Protein AF-A0A4Q7S8J9-F1 (afdb_monomer_lite)

Secondary structure (DSSP, 8-state):
---------------PPPHHHHHHHHHHIIIII-EEE-HHHHHHEEEEEEEEETTEEEEEEEEEEP---TT--EEEEEEEEEE-----TTTTS-HHHHHHHHH---HHHHHHHHHTT-SEEEEEEEEEEEE-SS-EEEEEEEEEEEETTEEEEEEEEEEEEESSTTPPPEEEEES-SSPPPHHHHHHHHHHGGGEEEPPPPP--PPPPP-

Radius of gyration: 21.15 Å; chains: 1; bounding box: 54×72×73 Å

Foldseek 3Di:
DDDDDDDDDPDPDPPQEPVVQLVVLQVCCCLFFQKHFFPLFNRQFDGWDWDDDDQKIKIWTWGFADDPDPPDTWIKIKIDIGGRDPPPPPPDDDPVVVVPLLQWDAQVRVQVVVCPPPQKGFDFPDKDWAAAPAFTGMKTWTQWMDHPNDIDGDFIKMWTTTSDRRHDIMMMTIPDSDDDDPVSVVRRSVSRSSMDGNDDDPDPDPDDDD

Sequence (210 aa):
MKSFLAATLLTCGAAYANDDSAISAQNALHDYCGYSLGPKLLAATIATNHRFTEGIAVIALDIALPNKSKSRRKIGNLSFVCRTEQTSPEDTYSADVKERHAAGTTAREEIDDEDLRGRYGRIVAWQREYQGDNFKGTIAYTDYIFGDGYRFMHEPQFYVCPTRPGISCFSLTVQNDERLTKSEIAATAHLLRDISLVQPEPIAQPCPST

pLDDT: mean 80.39, std 19.18, range [33.56, 98.12]

Structure (mmCIF, N/CA/C/O backbone):
data_AF-A0A4Q7S8J9-F1
#
_entry.id   AF-A0A4Q7S8J9-F1
#
loop_
_atom_site.group_PDB
_atom_site.id
_atom_site.type_symbol
_atom_site.label_atom_id
_atom_site.label_alt_id
_atom_site.label_comp_id
_atom_site.label_asym_id
_atom_site.label_entity_id
_atom_site.label_seq_id
_atom_site.pdbx_PDB_ins_code
_atom_site.Cartn_x
_atom_site.Cartn_y
_atom_site.Cartn_z
_atom_site.occupancy
_atom_site.B_iso_or_equiv
_atom_site.auth_seq_id
_atom_site.auth_comp_id
_atom_site.auth_asym_id
_atom_site.auth_atom_id
_atom_site.pdbx_PDB_model_num
ATOM 1 N N . MET A 1 1 ? -31.118 53.328 17.917 1.00 41.72 1 MET A N 1
ATOM 2 C CA . MET A 1 1 ? -31.367 52.553 16.681 1.00 41.72 1 MET A CA 1
ATOM 3 C C . MET A 1 1 ? -30.150 52.645 15.776 1.00 41.72 1 MET A C 1
ATOM 5 O O . MET A 1 1 ? -29.868 53.743 15.315 1.00 41.72 1 MET A O 1
ATOM 9 N N . LYS A 1 2 ? -29.448 51.520 15.576 1.00 35.75 2 LYS A N 1
ATOM 10 C CA . LYS A 1 2 ? -28.739 51.069 14.357 1.00 35.75 2 LYS A CA 1
ATOM 11 C C . LYS A 1 2 ? -27.673 50.048 14.769 1.00 35.75 2 LYS A C 1
ATOM 13 O O . LYS A 1 2 ? -26.539 50.399 15.071 1.00 35.75 2 LYS A O 1
ATOM 18 N N . SER A 1 3 ? -28.096 48.787 14.821 1.00 37.03 3 SER A N 1
ATOM 19 C CA . SER A 1 3 ? -27.207 47.627 14.833 1.00 37.03 3 SER A CA 1
ATOM 20 C C . SER A 1 3 ? -26.627 47.453 13.431 1.00 37.03 3 SER A C 1
ATOM 22 O O . SER A 1 3 ? -27.388 47.422 12.465 1.00 37.03 3 SER A O 1
ATOM 24 N N . PHE A 1 4 ? -25.308 47.323 13.321 1.00 37.94 4 PHE A N 1
ATOM 25 C CA . PHE A 1 4 ? -24.646 46.833 12.115 1.00 37.94 4 PHE A CA 1
ATOM 26 C C . PHE A 1 4 ? -24.306 45.356 12.327 1.00 37.94 4 PHE A C 1
ATOM 28 O O . PHE A 1 4 ? -23.531 45.008 13.213 1.00 37.94 4 PHE A O 1
ATOM 35 N N . LEU A 1 5 ? -24.939 44.492 11.534 1.00 43.44 5 LEU A N 1
ATOM 36 C CA . LEU A 1 5 ? -24.611 43.075 11.413 1.00 43.44 5 LEU A CA 1
ATOM 37 C C . LEU A 1 5 ? -23.401 42.938 10.484 1.00 43.44 5 LEU A C 1
ATOM 39 O O . LEU A 1 5 ? -23.486 43.271 9.303 1.00 43.44 5 LEU A O 1
ATOM 43 N N . ALA A 1 6 ? -22.285 42.450 11.022 1.00 41.81 6 ALA A N 1
ATOM 44 C CA . ALA A 1 6 ? -21.150 41.987 10.237 1.00 41.81 6 ALA A CA 1
ATOM 45 C C . ALA A 1 6 ? -21.425 40.544 9.790 1.00 41.81 6 ALA A C 1
ATOM 47 O O . ALA A 1 6 ? -21.524 39.636 10.614 1.00 41.81 6 ALA A O 1
ATOM 48 N N . ALA A 1 7 ? -21.585 40.342 8.483 1.00 42.16 7 ALA A N 1
ATOM 49 C CA . ALA A 1 7 ? -21.657 39.021 7.877 1.00 42.16 7 ALA A CA 1
ATOM 50 C C . ALA A 1 7 ? -20.229 38.520 7.625 1.00 42.16 7 ALA A C 1
ATOM 52 O O . ALA A 1 7 ? -19.584 38.904 6.652 1.00 42.16 7 ALA A O 1
ATOM 53 N N . THR A 1 8 ? -19.724 37.679 8.524 1.00 42.78 8 THR A N 1
ATOM 54 C CA . THR A 1 8 ? -18.452 36.979 8.330 1.00 42.78 8 THR A CA 1
ATOM 55 C C . THR A 1 8 ? -18.689 35.791 7.399 1.00 42.78 8 THR A C 1
ATOM 57 O O . THR A 1 8 ? -19.243 34.770 7.802 1.00 42.78 8 THR A O 1
ATOM 60 N N . LEU A 1 9 ? -18.290 35.935 6.136 1.00 39.19 9 LEU A N 1
ATOM 61 C CA . LEU A 1 9 ? -18.196 34.835 5.176 1.00 39.19 9 LEU A CA 1
ATOM 62 C C . LEU A 1 9 ? -17.089 33.873 5.634 1.00 39.19 9 LEU A C 1
ATOM 64 O O . LEU A 1 9 ? -15.905 34.168 5.492 1.00 39.19 9 LEU A O 1
ATOM 68 N N . LEU A 1 10 ? -17.472 32.721 6.193 1.00 39.78 10 LEU A N 1
ATOM 69 C CA . LEU A 1 10 ? -16.566 31.586 6.365 1.00 39.78 10 LEU A CA 1
ATOM 70 C C . LEU A 1 10 ? -16.325 30.939 4.995 1.00 39.78 10 LEU A C 1
ATOM 72 O O . LEU A 1 10 ? -17.113 30.115 4.535 1.00 39.78 10 LEU A O 1
ATOM 76 N N . THR A 1 11 ? -15.219 31.289 4.345 1.00 39.56 11 THR A N 1
ATOM 77 C CA . THR A 1 11 ? -14.669 30.496 3.243 1.00 39.56 11 THR A CA 1
ATOM 78 C C . THR A 1 11 ? -14.036 29.233 3.816 1.00 39.56 11 THR A C 1
ATOM 80 O O . THR A 1 11 ? -13.013 29.284 4.498 1.00 39.56 11 THR A O 1
ATOM 83 N N . CYS A 1 12 ? -14.664 28.087 3.557 1.00 37.22 12 CYS A N 1
ATOM 84 C CA . CYS A 1 12 ? -14.125 26.773 3.876 1.00 37.22 12 CYS A CA 1
ATOM 85 C C . CYS A 1 12 ? -13.000 26.452 2.877 1.00 37.22 12 CYS A C 1
ATOM 87 O O . CYS A 1 12 ? -13.243 25.901 1.808 1.00 37.22 12 CYS A O 1
ATOM 89 N N . GLY A 1 13 ? -11.773 26.870 3.188 1.00 33.56 13 GLY A N 1
ATOM 90 C CA . GLY A 1 13 ? -10.585 26.470 2.441 1.00 33.56 13 GLY A CA 1
ATOM 91 C C . GLY A 1 13 ? -10.154 25.076 2.879 1.00 33.56 13 GLY A C 1
ATOM 92 O O . GLY A 1 13 ? -9.454 24.933 3.878 1.00 33.56 13 GLY A O 1
ATOM 93 N N . ALA A 1 14 ? -10.578 24.041 2.154 1.00 42.28 14 ALA A N 1
ATOM 94 C CA . ALA A 1 14 ? -9.821 22.798 2.150 1.00 42.28 14 ALA A CA 1
ATOM 95 C C . ALA A 1 14 ? -8.490 23.114 1.457 1.00 42.28 14 ALA A C 1
ATOM 97 O O . ALA A 1 14 ? -8.487 23.515 0.296 1.00 42.28 14 ALA A O 1
ATOM 98 N N . ALA A 1 15 ? -7.379 23.020 2.185 1.00 40.31 15 ALA A N 1
ATOM 99 C CA . ALA A 1 15 ? -6.056 23.056 1.584 1.00 40.31 15 ALA A CA 1
ATOM 100 C C . ALA A 1 15 ? -5.928 21.804 0.708 1.00 40.31 15 ALA A C 1
ATOM 102 O O . ALA A 1 15 ? -5.685 20.709 1.210 1.00 40.31 15 ALA A O 1
ATOM 103 N N . TYR A 1 16 ? -6.212 21.964 -0.581 1.00 42.81 16 TYR A N 1
ATOM 104 C CA . TYR A 1 16 ? -5.805 21.019 -1.606 1.00 42.81 16 TYR A CA 1
ATOM 105 C C . TYR A 1 16 ? -4.274 20.996 -1.590 1.00 42.81 16 TYR A C 1
ATOM 107 O O . TYR A 1 16 ? -3.648 22.055 -1.475 1.00 42.81 16 TYR A O 1
ATOM 115 N N . ALA A 1 17 ? -3.665 19.811 -1.653 1.00 49.72 17 ALA A N 1
ATOM 116 C CA . ALA A 1 17 ? -2.262 19.712 -2.038 1.00 49.72 17 ALA A CA 1
ATOM 117 C C . ALA A 1 17 ? -2.071 20.584 -3.292 1.00 49.72 17 ALA A C 1
ATOM 119 O O . ALA A 1 17 ? -2.924 20.540 -4.178 1.00 49.72 17 ALA A O 1
ATOM 120 N N . ASN A 1 18 ? -1.033 21.426 -3.342 1.00 56.69 18 ASN A N 1
ATOM 121 C CA . ASN A 1 18 ? -0.759 22.233 -4.534 1.00 56.69 18 ASN A CA 1
ATOM 122 C C . ASN A 1 18 ? -0.787 21.303 -5.756 1.00 56.69 18 ASN A C 1
ATOM 124 O O . ASN A 1 18 ? -0.058 20.312 -5.751 1.00 56.69 18 ASN A O 1
ATOM 128 N N . ASP A 1 19 ? -1.625 21.593 -6.758 1.00 64.19 19 ASP A N 1
ATOM 129 C CA . ASP A 1 19 ? -1.847 20.714 -7.923 1.00 64.19 19 ASP A CA 1
ATOM 130 C C . ASP A 1 19 ? -0.519 20.219 -8.529 1.00 64.19 19 ASP A C 1
ATOM 132 O O . ASP A 1 19 ? -0.373 19.040 -8.850 1.00 64.19 19 ASP A O 1
ATOM 136 N N . ASP A 1 20 ? 0.499 21.083 -8.561 1.00 73.69 20 ASP A N 1
ATOM 137 C CA . ASP A 1 20 ? 1.844 20.770 -9.051 1.00 73.69 20 ASP A CA 1
ATOM 138 C C . ASP A 1 20 ? 2.531 19.612 -8.301 1.00 73.69 20 ASP A C 1
ATOM 140 O O . ASP A 1 20 ? 3.228 18.800 -8.915 1.00 73.69 20 ASP A O 1
ATOM 144 N N . SER A 1 21 ? 2.343 19.491 -6.981 1.00 75.81 21 SER A N 1
ATOM 145 C CA . SER A 1 21 ? 2.974 18.425 -6.192 1.00 75.81 21 SER A CA 1
ATOM 146 C C . SER A 1 21 ? 2.276 17.081 -6.394 1.00 75.81 21 SER A C 1
ATOM 148 O O . SER A 1 21 ? 2.943 16.049 -6.486 1.00 75.81 21 SER A O 1
ATOM 150 N N . ALA A 1 22 ? 0.945 17.089 -6.520 1.00 76.19 22 ALA A N 1
ATOM 151 C CA . ALA A 1 22 ? 0.165 15.892 -6.819 1.00 76.19 22 ALA A CA 1
ATOM 152 C C . ALA A 1 22 ? 0.464 15.368 -8.232 1.00 76.19 22 ALA A C 1
ATOM 154 O O . ALA A 1 22 ? 0.697 14.171 -8.400 1.00 76.19 22 ALA A O 1
ATOM 155 N N . ILE A 1 23 ? 0.547 16.262 -9.225 1.00 83.44 23 ILE A N 1
ATOM 156 C CA . ILE A 1 23 ? 0.934 15.923 -10.603 1.00 83.44 23 ILE A CA 1
ATOM 157 C C . ILE A 1 23 ? 2.360 15.365 -10.638 1.00 83.44 23 ILE A C 1
ATOM 159 O O . ILE A 1 23 ? 2.608 14.334 -11.260 1.00 83.44 23 ILE A O 1
ATOM 163 N N . SER A 1 24 ? 3.300 15.998 -9.934 1.00 84.62 24 SER A N 1
ATOM 164 C CA . SER A 1 24 ? 4.683 15.522 -9.871 1.00 84.62 24 SER A CA 1
ATOM 165 C C . SER A 1 24 ? 4.794 14.125 -9.247 1.00 84.62 24 SER A C 1
ATOM 167 O O . SER A 1 24 ? 5.498 13.274 -9.789 1.00 84.62 24 SER A O 1
ATOM 169 N N . ALA A 1 25 ? 4.073 13.855 -8.154 1.00 84.75 25 ALA A N 1
ATOM 170 C CA . ALA A 1 25 ? 4.058 12.533 -7.530 1.00 84.75 25 ALA A CA 1
ATOM 171 C C . ALA A 1 25 ? 3.403 11.473 -8.424 1.00 84.75 25 ALA A C 1
ATOM 173 O O . ALA A 1 25 ? 3.905 10.356 -8.504 1.00 84.75 25 ALA A O 1
ATOM 174 N N . GLN A 1 26 ? 2.322 11.830 -9.122 1.00 89.56 26 GLN A N 1
ATOM 175 C CA . GLN A 1 26 ? 1.664 10.962 -10.096 1.00 89.56 26 GLN A CA 1
ATOM 176 C C . GLN A 1 26 ? 2.605 10.601 -11.254 1.00 89.56 26 GLN A C 1
ATOM 178 O O . GLN A 1 26 ? 2.705 9.429 -11.607 1.00 89.56 26 GLN A O 1
ATOM 183 N N . ASN A 1 27 ? 3.329 11.575 -11.810 1.00 90.75 27 ASN A N 1
ATOM 184 C CA . ASN A 1 27 ? 4.300 11.330 -12.879 1.00 90.75 27 ASN A CA 1
ATOM 185 C C . ASN A 1 27 ? 5.464 10.460 -12.385 1.00 90.75 27 ASN A C 1
ATOM 187 O O . ASN A 1 27 ? 5.823 9.490 -13.037 1.00 90.75 27 ASN A O 1
ATOM 191 N N . ALA A 1 28 ? 6.004 10.734 -11.193 1.00 89.94 28 ALA A N 1
ATOM 192 C CA . ALA A 1 28 ? 7.055 9.898 -10.613 1.00 89.94 28 ALA A CA 1
ATOM 193 C C . ALA A 1 28 ? 6.574 8.454 -10.374 1.00 89.94 28 ALA A C 1
ATOM 195 O O . ALA A 1 28 ? 7.292 7.494 -10.643 1.00 89.94 28 ALA A O 1
ATOM 196 N N . LEU A 1 29 ? 5.344 8.284 -9.896 1.00 92.75 29 LEU A N 1
ATOM 197 C CA . LEU A 1 29 ? 4.754 6.967 -9.701 1.00 92.75 29 LEU A CA 1
ATOM 198 C C . LEU A 1 29 ? 4.592 6.213 -11.033 1.00 92.75 29 LEU A C 1
ATOM 200 O O . LEU A 1 29 ? 4.898 5.021 -11.116 1.00 92.75 29 LEU A O 1
ATOM 204 N N . HIS A 1 30 ? 4.155 6.919 -12.072 1.00 92.50 30 HIS A N 1
ATOM 205 C CA . HIS A 1 30 ? 4.025 6.382 -13.419 1.00 92.50 30 HIS A CA 1
ATOM 206 C C . HIS A 1 30 ? 5.385 5.939 -13.976 1.00 92.50 30 HIS A C 1
ATOM 208 O O . HIS A 1 30 ? 5.550 4.776 -14.346 1.00 92.50 30 HIS A O 1
ATOM 214 N N . ASP A 1 31 ? 6.364 6.842 -13.969 1.00 89.06 31 ASP A N 1
ATOM 215 C CA . ASP A 1 31 ? 7.642 6.667 -14.661 1.00 89.06 31 ASP A CA 1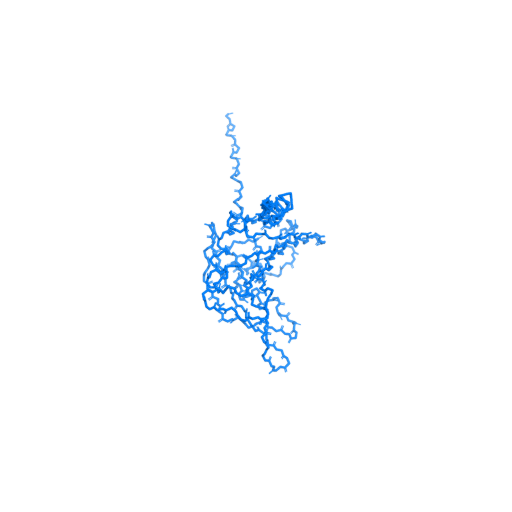
ATOM 216 C C . ASP A 1 31 ? 8.563 5.660 -13.965 1.00 89.06 31 ASP A C 1
ATOM 218 O O . ASP A 1 31 ? 9.284 4.918 -14.632 1.00 89.06 31 ASP A O 1
ATOM 222 N N . TYR A 1 32 ? 8.534 5.609 -12.629 1.00 89.00 32 TYR A N 1
ATOM 223 C CA . TYR A 1 32 ? 9.480 4.800 -11.853 1.00 89.00 32 TYR A CA 1
ATOM 224 C C . TYR A 1 32 ? 8.872 3.549 -11.231 1.00 89.00 32 TYR A C 1
ATOM 226 O O . TYR A 1 32 ? 9.604 2.606 -10.937 1.00 89.00 32 TYR A O 1
ATOM 234 N N . CYS A 1 33 ? 7.559 3.524 -11.006 1.00 90.81 33 CYS A N 1
ATOM 235 C CA . CYS A 1 33 ? 6.903 2.403 -10.337 1.00 90.81 33 CYS A CA 1
ATOM 236 C C . CYS A 1 33 ? 5.885 1.671 -11.210 1.00 90.81 33 CYS A C 1
ATOM 238 O O . CYS A 1 33 ? 5.418 0.602 -10.819 1.00 90.81 33 CYS A O 1
ATOM 240 N N . GLY A 1 34 ? 5.509 2.229 -12.365 1.00 92.44 34 GLY A N 1
ATOM 241 C CA . GLY A 1 34 ? 4.496 1.635 -13.233 1.00 92.44 34 GLY A CA 1
ATOM 242 C C . GLY A 1 34 ? 3.099 1.609 -12.609 1.00 92.44 34 GLY A C 1
ATOM 243 O O . GLY A 1 34 ? 2.289 0.756 -12.979 1.00 92.44 34 GLY A O 1
ATOM 244 N N . TYR A 1 35 ? 2.804 2.528 -11.683 1.00 94.81 35 TYR A N 1
ATOM 245 C CA . TYR A 1 35 ? 1.478 2.695 -11.084 1.00 94.81 35 TYR A CA 1
ATOM 246 C C . TYR A 1 35 ? 0.846 4.029 -11.479 1.00 94.81 35 TYR A C 1
ATOM 248 O O . TYR A 1 35 ? 1.524 5.000 -11.797 1.00 94.81 35 TYR A O 1
ATOM 256 N N . SER A 1 36 ? -0.478 4.088 -11.398 1.00 95.00 36 SER A N 1
ATOM 257 C CA . SER A 1 36 ? -1.259 5.311 -11.527 1.00 95.00 36 SER A CA 1
ATOM 258 C C . SER A 1 36 ? -2.304 5.375 -10.418 1.00 95.00 36 SER A C 1
ATOM 260 O O . SER A 1 36 ? -2.923 4.365 -10.079 1.00 95.00 36 SER A O 1
ATOM 262 N N . LEU A 1 37 ? -2.524 6.568 -9.863 1.00 94.19 37 LEU A N 1
ATOM 263 C CA . LEU A 1 37 ? -3.598 6.815 -8.906 1.00 94.19 37 LEU A CA 1
ATOM 264 C C . LEU A 1 37 ? -4.873 7.245 -9.630 1.00 94.19 37 LEU A C 1
ATOM 266 O O . LEU A 1 37 ? -4.853 8.084 -10.530 1.00 94.19 37 LEU A O 1
ATOM 270 N N . GLY A 1 38 ? -5.995 6.674 -9.217 1.00 92.88 38 GLY A N 1
ATOM 271 C CA . GLY A 1 38 ? -7.320 7.061 -9.664 1.00 92.88 38 GLY A CA 1
ATOM 272 C C . GLY A 1 38 ? -7.826 8.341 -8.988 1.00 92.88 38 GLY A C 1
ATOM 273 O O . GLY A 1 38 ? -7.211 8.886 -8.062 1.00 92.88 38 GLY A O 1
ATOM 274 N N . PRO A 1 39 ? -8.985 8.848 -9.439 1.00 91.75 39 PRO A N 1
ATOM 275 C CA . PRO A 1 39 ? -9.506 10.139 -9.006 1.00 91.75 39 PRO A CA 1
ATOM 276 C C . PRO A 1 39 ? -9.899 10.177 -7.523 1.00 91.75 39 PRO A C 1
ATOM 278 O O . PRO A 1 39 ? -9.860 11.246 -6.916 1.00 91.75 39 PRO A O 1
ATOM 281 N N . LYS A 1 40 ? -10.284 9.047 -6.914 1.00 92.25 40 LYS A N 1
ATOM 282 C CA . LYS A 1 40 ? -10.678 9.015 -5.496 1.00 92.25 40 LYS A CA 1
ATOM 283 C C . LYS A 1 40 ? -9.459 9.121 -4.594 1.00 92.25 40 LYS A C 1
ATOM 285 O O . LYS A 1 40 ? -9.528 9.821 -3.587 1.00 92.25 40 LYS A O 1
ATOM 290 N N . LEU A 1 41 ? -8.367 8.440 -4.942 1.00 92.12 41 LEU A N 1
ATOM 291 C CA . LEU A 1 41 ? -7.107 8.543 -4.212 1.00 92.12 41 LEU A CA 1
ATOM 292 C C . LEU A 1 41 ? -6.467 9.912 -4.398 1.00 92.12 41 LEU A C 1
ATOM 294 O O . LEU A 1 41 ? -6.091 10.521 -3.403 1.00 92.12 41 LEU A O 1
ATOM 298 N N . LEU A 1 42 ? -6.437 10.436 -5.627 1.00 91.81 42 LEU A N 1
ATOM 299 C CA . LEU A 1 42 ? -5.932 11.786 -5.893 1.00 91.81 42 LEU A CA 1
ATOM 300 C C . LEU A 1 42 ? -6.688 12.844 -5.080 1.00 91.81 42 LEU A C 1
ATOM 302 O O . LEU A 1 42 ? -6.063 13.675 -4.429 1.00 91.81 42 LEU A O 1
ATOM 306 N N . ALA A 1 43 ? -8.021 12.766 -5.029 1.00 90.56 43 ALA A N 1
ATOM 307 C CA . ALA A 1 43 ? -8.833 13.674 -4.216 1.00 90.56 43 ALA A CA 1
ATOM 308 C C . ALA A 1 43 ? -8.635 13.494 -2.697 1.00 90.56 43 ALA A C 1
ATOM 310 O O . ALA A 1 43 ? -8.959 14.395 -1.922 1.00 90.56 43 ALA A O 1
ATOM 311 N N . ALA A 1 44 ? -8.141 12.334 -2.257 1.00 91.31 44 ALA A N 1
ATOM 312 C CA . ALA A 1 44 ? -7.833 12.059 -0.858 1.00 91.31 44 ALA A CA 1
ATOM 313 C C . ALA A 1 44 ? -6.409 12.485 -0.462 1.00 91.31 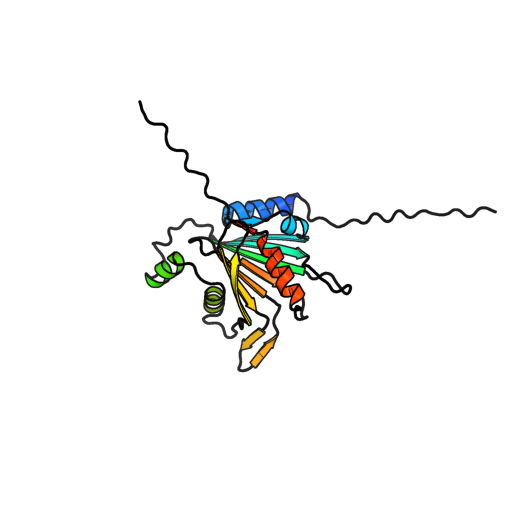44 ALA A C 1
ATOM 315 O O . ALA A 1 44 ? -6.123 12.539 0.735 1.00 91.31 44 ALA A O 1
ATOM 316 N N . THR A 1 45 ? -5.529 12.785 -1.419 1.00 92.44 45 THR A N 1
ATOM 317 C CA . THR A 1 45 ? -4.139 13.175 -1.165 1.00 92.44 45 THR A CA 1
ATOM 318 C C . THR A 1 45 ? -4.051 14.537 -0.478 1.00 92.44 45 THR A C 1
ATOM 320 O O . THR A 1 45 ? -4.604 15.536 -0.931 1.00 92.44 45 THR A O 1
ATOM 323 N N . ILE A 1 46 ? -3.327 14.567 0.637 1.00 92.12 46 ILE A N 1
ATOM 324 C CA . ILE A 1 46 ? -3.068 15.741 1.476 1.00 92.12 46 ILE A CA 1
ATOM 325 C C . ILE A 1 46 ? -1.674 16.294 1.183 1.00 92.12 46 ILE A C 1
ATOM 327 O O . ILE A 1 46 ? -1.494 17.503 1.064 1.00 92.12 46 ILE A O 1
ATOM 331 N N . ALA A 1 47 ? -0.686 15.407 1.092 1.00 91.50 47 ALA A N 1
ATOM 332 C CA . ALA A 1 47 ? 0.700 15.766 0.849 1.00 91.50 47 ALA A CA 1
ATOM 333 C C . ALA A 1 47 ? 1.408 14.662 0.069 1.00 91.50 47 ALA A C 1
ATOM 335 O O . ALA A 1 47 ? 1.006 13.500 0.088 1.00 91.50 47 ALA A O 1
ATOM 336 N N . THR A 1 48 ? 2.486 15.042 -0.602 1.00 91.81 48 THR A N 1
ATOM 337 C CA . TH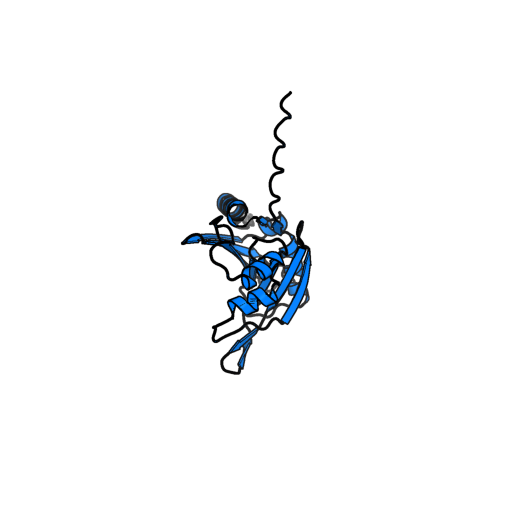R A 1 48 ? 3.299 14.145 -1.418 1.00 91.81 48 THR A CA 1
ATOM 338 C C . THR A 1 48 ? 4.768 14.367 -1.110 1.00 91.81 48 THR A C 1
ATOM 340 O O . THR A 1 48 ? 5.216 15.506 -0.981 1.00 91.81 48 THR A O 1
ATOM 343 N N . ASN A 1 49 ? 5.533 13.287 -1.041 1.00 89.75 49 ASN A N 1
ATOM 344 C CA . ASN A 1 49 ? 6.980 13.305 -0.909 1.00 89.75 49 ASN A CA 1
ATOM 345 C C . ASN A 1 49 ? 7.544 12.251 -1.855 1.00 89.75 49 ASN A C 1
ATOM 347 O O . ASN A 1 49 ? 7.075 11.119 -1.856 1.00 89.75 49 ASN A O 1
ATOM 351 N N . HIS A 1 50 ? 8.543 12.600 -2.651 1.00 88.88 50 HIS A N 1
ATOM 352 C CA . HIS A 1 50 ? 9.277 11.612 -3.423 1.00 88.88 50 HIS A CA 1
ATOM 353 C C . HIS A 1 50 ? 10.773 11.859 -3.289 1.00 88.88 50 HIS A C 1
ATOM 355 O O . HIS A 1 50 ? 11.225 13.000 -3.167 1.00 88.88 50 HIS A O 1
ATOM 361 N N . ARG A 1 51 ? 11.543 10.775 -3.267 1.00 89.31 51 ARG A N 1
ATOM 362 C CA . ARG A 1 51 ? 12.995 10.799 -3.104 1.00 89.31 51 ARG A CA 1
ATOM 363 C C . ARG A 1 51 ? 13.622 9.775 -4.028 1.00 89.31 51 ARG A C 1
ATOM 365 O O . ARG A 1 51 ? 13.082 8.689 -4.208 1.00 89.31 51 ARG A O 1
ATOM 372 N N . PHE A 1 52 ? 14.783 10.129 -4.556 1.00 87.00 52 PHE A N 1
ATOM 373 C CA . PHE A 1 52 ? 15.585 9.259 -5.401 1.00 87.00 52 PHE A CA 1
ATOM 374 C C . PHE A 1 52 ? 16.940 9.066 -4.743 1.00 87.00 52 PHE A C 1
ATOM 376 O O . PHE A 1 52 ? 17.593 10.034 -4.345 1.00 87.00 52 PHE A O 1
ATOM 383 N N . THR A 1 53 ? 17.353 7.819 -4.572 1.00 85.44 53 THR A N 1
ATOM 384 C CA . THR A 1 53 ? 18.645 7.480 -3.975 1.00 85.44 53 THR A CA 1
ATOM 385 C C . THR A 1 53 ? 19.123 6.173 -4.579 1.00 85.44 53 THR A C 1
ATOM 387 O O . THR A 1 53 ? 18.405 5.186 -4.510 1.00 85.44 53 THR A O 1
ATOM 390 N N . GLU A 1 54 ? 20.313 6.181 -5.184 1.00 83.69 54 GLU A N 1
ATOM 391 C CA . GLU A 1 54 ? 21.020 4.961 -5.613 1.00 83.69 54 GLU A CA 1
ATOM 392 C C . GLU A 1 54 ? 20.153 3.985 -6.433 1.00 83.69 54 GLU A C 1
ATOM 394 O O . GLU A 1 54 ? 20.067 2.798 -6.138 1.00 83.69 54 GLU A O 1
ATOM 399 N N . GLY A 1 55 ? 19.455 4.497 -7.451 1.00 83.44 55 GLY A N 1
ATOM 400 C CA . GLY A 1 55 ? 18.612 3.660 -8.310 1.00 83.44 55 GLY A CA 1
ATOM 401 C C . GLY A 1 55 ? 17.300 3.197 -7.660 1.00 83.44 55 GLY A C 1
ATOM 402 O O . GLY A 1 55 ? 16.625 2.316 -8.192 1.00 83.44 55 GLY A O 1
ATOM 403 N N . ILE A 1 56 ? 16.923 3.768 -6.513 1.00 87.75 56 ILE A N 1
ATOM 404 C CA . ILE A 1 56 ? 15.660 3.515 -5.818 1.00 87.75 56 ILE A CA 1
ATOM 405 C C . ILE A 1 56 ? 14.841 4.807 -5.786 1.00 87.75 56 ILE A C 1
ATOM 407 O O . ILE A 1 56 ? 15.306 5.855 -5.330 1.00 87.75 56 ILE A O 1
ATOM 411 N N . ALA A 1 57 ? 13.602 4.717 -6.258 1.00 90.62 57 ALA A N 1
ATOM 412 C CA . ALA A 1 57 ? 12.578 5.737 -6.124 1.00 90.62 57 ALA A CA 1
ATOM 413 C C . ALA A 1 57 ? 11.664 5.384 -4.949 1.00 90.62 57 ALA A C 1
ATOM 415 O O . ALA A 1 57 ? 11.085 4.299 -4.901 1.00 90.62 57 ALA A O 1
ATOM 416 N N . VAL A 1 58 ? 11.518 6.315 -4.012 1.00 93.12 58 VAL A N 1
ATOM 417 C CA . VAL A 1 58 ? 10.547 6.229 -2.921 1.00 93.12 58 VAL A CA 1
ATOM 418 C C . VAL A 1 58 ? 9.508 7.313 -3.146 1.00 93.12 58 VAL A C 1
ATOM 420 O O . VAL A 1 58 ? 9.846 8.493 -3.080 1.00 93.12 58 VAL A O 1
ATOM 423 N N . ILE A 1 59 ? 8.260 6.929 -3.403 1.00 94.69 59 ILE A N 1
ATOM 424 C CA . ILE A 1 59 ? 7.128 7.851 -3.546 1.00 94.69 59 ILE A CA 1
ATOM 425 C C . ILE A 1 59 ? 6.154 7.600 -2.401 1.00 94.69 59 ILE A C 1
ATOM 427 O O . ILE A 1 59 ? 5.625 6.505 -2.261 1.00 94.69 59 ILE A O 1
ATOM 431 N N . ALA A 1 60 ? 5.907 8.626 -1.594 1.00 95.00 60 ALA A N 1
ATOM 432 C CA . ALA A 1 60 ? 5.012 8.588 -0.451 1.00 95.00 60 ALA A CA 1
ATOM 433 C C . ALA A 1 60 ? 3.921 9.661 -0.569 1.00 95.00 60 ALA A C 1
ATOM 435 O O . ALA A 1 60 ? 4.191 10.816 -0.905 1.00 95.00 60 ALA A O 1
ATOM 436 N N . LEU A 1 61 ? 2.684 9.287 -0.259 1.00 95.06 61 LEU A N 1
ATOM 437 C CA . LEU A 1 61 ? 1.523 10.165 -0.252 1.00 95.06 61 LEU A CA 1
ATOM 438 C C . LEU A 1 61 ? 0.821 10.069 1.096 1.00 95.06 61 LEU A C 1
ATOM 440 O O . LEU A 1 61 ? 0.408 8.988 1.510 1.00 95.06 61 LEU A O 1
ATOM 444 N N . ASP A 1 62 ? 0.623 11.202 1.756 1.00 95.06 62 ASP A N 1
ATOM 445 C CA . ASP A 1 62 ? -0.285 11.261 2.893 1.00 95.06 62 ASP A CA 1
ATOM 446 C C . ASP A 1 62 ? -1.707 11.408 2.357 1.00 95.06 62 ASP A C 1
ATOM 448 O O . ASP A 1 62 ? -2.020 12.379 1.668 1.00 95.06 62 ASP A O 1
ATOM 452 N N . ILE A 1 63 ? -2.574 10.446 2.663 1.00 94.19 63 ILE A N 1
ATOM 453 C CA . ILE A 1 63 ? -3.955 10.383 2.188 1.00 94.19 63 ILE A CA 1
ATOM 454 C C . ILE A 1 63 ? -4.947 10.428 3.351 1.00 94.19 63 ILE A C 1
ATOM 456 O O . ILE A 1 63 ? -4.746 9.834 4.414 1.00 94.19 63 ILE A O 1
ATOM 460 N N . ALA A 1 64 ? -6.067 11.114 3.145 1.00 93.00 64 ALA A N 1
ATOM 461 C CA . ALA A 1 64 ? -7.205 11.076 4.048 1.00 93.00 64 ALA A CA 1
ATOM 462 C C . ALA A 1 64 ? -7.910 9.718 3.937 1.00 93.00 64 ALA A C 1
ATOM 464 O O . ALA A 1 64 ? -8.419 9.346 2.880 1.00 93.00 64 ALA A O 1
ATOM 465 N N . LEU A 1 65 ? -7.990 8.985 5.046 1.00 92.75 65 LEU A N 1
ATOM 466 C CA . LEU A 1 65 ? -8.646 7.682 5.072 1.00 92.75 65 LEU A CA 1
ATOM 467 C C . LEU A 1 65 ? -10.148 7.807 5.354 1.00 92.75 65 LEU A C 1
ATOM 469 O O . LEU A 1 65 ? -10.571 8.714 6.084 1.00 92.75 65 LEU A O 1
ATOM 473 N N . PRO A 1 66 ? -10.971 6.871 4.841 1.00 87.62 66 PRO A N 1
ATOM 474 C CA . PRO A 1 66 ? -12.389 6.835 5.157 1.00 87.62 66 PRO A CA 1
ATOM 475 C C . PRO A 1 66 ? -12.572 6.644 6.665 1.00 87.62 66 PRO A C 1
ATOM 477 O O . PRO A 1 66 ? -12.202 5.608 7.216 1.00 87.62 66 PRO A O 1
ATOM 480 N N . ASN A 1 67 ? -13.165 7.630 7.338 1.00 81.62 67 ASN A N 1
ATOM 481 C CA . ASN A 1 67 ? -13.482 7.530 8.756 1.00 81.62 67 ASN A CA 1
ATOM 482 C C . ASN A 1 67 ? -14.996 7.603 8.977 1.00 81.62 67 ASN A C 1
ATOM 484 O O . ASN A 1 67 ? -15.661 8.525 8.508 1.00 81.62 67 ASN A O 1
ATOM 488 N N . LYS A 1 68 ? -15.539 6.627 9.711 1.00 70.81 68 LYS A N 1
ATOM 489 C CA . LYS A 1 68 ? -16.940 6.635 10.161 1.00 70.81 68 LYS A CA 1
ATOM 490 C C . LYS A 1 68 ? -17.130 7.360 11.493 1.00 70.81 68 LYS A C 1
ATOM 492 O O . LYS A 1 68 ? -18.247 7.762 11.812 1.00 70.81 68 LYS A O 1
ATOM 497 N N . SER A 1 69 ? -16.066 7.521 12.274 1.00 68.00 69 SER A N 1
ATOM 498 C CA . SER A 1 69 ? -16.082 8.284 13.514 1.00 68.00 69 SER A CA 1
ATOM 499 C C . SER A 1 69 ? -15.991 9.783 13.231 1.00 68.00 69 SER A C 1
ATOM 501 O O . SER A 1 69 ? -15.165 10.241 12.443 1.00 68.00 69 SER A O 1
ATOM 503 N N . LYS A 1 70 ? -16.808 10.570 13.936 1.00 64.19 70 LYS A N 1
ATOM 504 C CA . LYS A 1 70 ? -16.769 12.041 13.895 1.00 64.19 70 LYS A CA 1
ATOM 505 C C . LYS A 1 70 ? -15.554 12.630 14.629 1.00 64.19 70 LYS A C 1
ATOM 507 O O . LYS A 1 70 ? -15.383 13.844 14.615 1.00 64.19 70 LYS A O 1
ATOM 512 N N . SER A 1 71 ? -14.748 11.808 15.311 1.00 62.75 71 SER A N 1
ATOM 513 C CA . SER A 1 71 ? -13.823 12.292 16.344 1.00 62.75 71 SER A CA 1
ATOM 514 C C . SER A 1 71 ? -12.437 12.737 15.870 1.00 62.75 71 SER A C 1
ATOM 516 O O . SER A 1 71 ? -11.741 13.335 16.686 1.00 62.75 71 SER A O 1
ATOM 518 N N . ARG A 1 72 ? -12.027 12.495 14.613 1.00 73.44 72 ARG A N 1
ATOM 519 C CA . ARG A 1 72 ? -10.830 13.081 13.955 1.00 73.44 72 ARG A CA 1
ATOM 520 C C . ARG A 1 72 ? -10.628 12.468 12.567 1.00 73.44 72 ARG A C 1
ATOM 522 O O . ARG A 1 72 ? -10.935 11.301 12.376 1.00 73.44 72 ARG A O 1
ATOM 529 N N . ARG A 1 73 ? -10.105 13.203 11.584 1.00 80.62 73 ARG A N 1
ATOM 530 C CA . ARG A 1 73 ? -9.738 12.612 10.280 1.00 80.62 73 ARG A CA 1
ATOM 531 C C . ARG A 1 73 ? -8.555 11.653 10.484 1.00 80.62 73 ARG A C 1
ATOM 533 O O . ARG A 1 73 ? -7.592 12.037 11.137 1.00 80.62 73 ARG A O 1
ATOM 540 N N . LYS A 1 74 ? -8.636 10.424 9.959 1.00 90.31 74 LYS A N 1
ATOM 541 C CA . LYS A 1 74 ? -7.506 9.479 9.951 1.00 90.31 74 LYS A CA 1
ATOM 542 C C . LYS A 1 74 ? -6.652 9.744 8.712 1.00 90.31 74 LYS A C 1
ATOM 544 O O . LYS A 1 74 ? -7.208 9.966 7.637 1.00 90.31 74 LYS A O 1
ATOM 549 N N . ILE A 1 75 ? -5.335 9.735 8.877 1.00 93.12 75 ILE A N 1
ATOM 550 C CA . ILE A 1 75 ? -4.362 9.931 7.798 1.00 93.12 75 ILE A CA 1
ATOM 551 C C . ILE A 1 75 ? -3.591 8.623 7.626 1.00 93.12 75 ILE A C 1
ATOM 553 O O . ILE A 1 75 ? -3.284 7.948 8.610 1.00 93.12 75 ILE A O 1
ATOM 557 N N . GLY A 1 76 ? -3.339 8.237 6.382 1.00 95.44 76 GLY A N 1
ATOM 558 C CA . GLY A 1 76 ? -2.463 7.123 6.046 1.00 95.44 76 GLY A CA 1
ATOM 559 C C . GLY A 1 76 ? -1.332 7.590 5.147 1.00 95.44 76 GLY A C 1
ATOM 560 O O . GLY A 1 76 ? -1.545 8.457 4.311 1.00 95.44 76 GLY A O 1
ATOM 561 N N . ASN A 1 77 ? -0.154 7.007 5.313 1.00 96.75 77 ASN A N 1
ATOM 562 C CA . ASN A 1 77 ? 0.989 7.202 4.440 1.00 96.75 77 ASN A CA 1
ATOM 563 C C . ASN A 1 77 ? 1.053 6.037 3.446 1.00 96.75 77 ASN A C 1
ATOM 565 O O . ASN A 1 77 ? 1.325 4.903 3.840 1.00 96.75 77 ASN A O 1
ATOM 569 N N . LEU A 1 78 ? 0.708 6.306 2.189 1.00 97.25 78 LEU A N 1
ATOM 570 C CA . LEU A 1 78 ? 0.776 5.374 1.068 1.00 97.25 78 LEU A CA 1
ATOM 571 C C . LEU A 1 78 ? 2.173 5.466 0.451 1.00 97.25 78 LEU A C 1
ATOM 573 O O . LEU A 1 78 ? 2.534 6.527 -0.044 1.00 97.25 78 LEU A O 1
ATOM 577 N N . SER A 1 79 ? 2.943 4.384 0.473 1.00 96.75 79 SER A N 1
ATOM 578 C CA . SER A 1 79 ? 4.345 4.353 0.064 1.00 96.75 79 SER A CA 1
ATOM 579 C C . SER A 1 79 ? 4.599 3.321 -1.030 1.00 96.75 79 SER A C 1
ATOM 581 O O . SER A 1 79 ? 4.131 2.181 -0.963 1.00 96.75 79 SER A O 1
ATOM 583 N N . PHE A 1 80 ? 5.386 3.732 -2.018 1.00 95.81 80 PHE A N 1
ATOM 584 C CA . PHE A 1 80 ? 5.884 2.931 -3.124 1.00 95.81 80 PHE A CA 1
ATOM 585 C C . PHE A 1 80 ? 7.409 2.977 -3.104 1.00 95.81 80 PHE A C 1
ATOM 587 O O . PHE A 1 80 ? 7.995 4.062 -3.096 1.00 95.81 80 PHE A O 1
ATOM 594 N N . VAL A 1 81 ? 8.046 1.806 -3.108 1.00 92.69 81 VAL A N 1
ATOM 595 C CA . VAL A 1 81 ? 9.506 1.667 -3.174 1.00 92.69 81 VAL A CA 1
ATOM 596 C C . VAL A 1 81 ? 9.853 0.872 -4.426 1.00 92.69 81 VAL A C 1
ATOM 598 O O . VAL A 1 81 ? 9.535 -0.310 -4.546 1.00 92.69 81 VAL A O 1
ATOM 601 N N . CYS A 1 82 ? 10.478 1.540 -5.386 1.00 90.50 82 CYS A N 1
ATOM 602 C CA . CYS A 1 82 ? 10.626 1.043 -6.748 1.00 90.50 82 CYS A CA 1
ATOM 603 C C . CYS A 1 82 ? 12.077 1.156 -7.184 1.00 90.50 82 CYS A C 1
ATOM 605 O O . CYS A 1 82 ? 12.756 2.129 -6.859 1.00 90.50 82 CYS A O 1
ATOM 607 N N . ARG A 1 83 ? 12.567 0.167 -7.927 1.00 84.31 83 ARG A N 1
ATOM 608 C CA . ARG A 1 83 ? 13.906 0.229 -8.515 1.00 84.31 83 ARG A CA 1
ATOM 609 C C . ARG A 1 83 ? 13.822 0.882 -9.886 1.00 84.31 83 ARG A C 1
ATOM 611 O O . ARG A 1 83 ? 13.008 0.480 -10.708 1.00 84.31 83 ARG A O 1
ATOM 618 N N . THR A 1 84 ? 14.654 1.890 -10.112 1.00 73.81 84 THR A N 1
ATOM 619 C CA . THR A 1 84 ? 14.675 2.692 -11.341 1.00 73.81 84 THR A CA 1
ATOM 620 C C . THR A 1 84 ? 15.614 2.126 -12.402 1.00 73.81 84 THR A C 1
ATOM 622 O O . THR A 1 84 ? 15.566 2.560 -13.549 1.00 73.81 84 THR A O 1
ATOM 625 N N . GLU A 1 85 ? 16.490 1.185 -12.047 1.00 61.97 85 GLU A N 1
ATOM 626 C CA . GLU A 1 85 ? 17.335 0.508 -13.027 1.00 61.97 85 GLU A CA 1
ATOM 627 C C . GLU A 1 85 ? 16.561 -0.624 -13.710 1.00 61.97 85 GLU A C 1
ATOM 629 O O . GLU A 1 85 ? 16.154 -1.594 -13.074 1.00 61.97 85 GLU A O 1
ATOM 634 N N . GLN A 1 86 ? 16.434 -0.533 -15.037 1.00 48.53 86 GLN A N 1
ATOM 635 C CA . GLN A 1 86 ? 16.128 -1.660 -15.926 1.00 48.53 86 GLN A CA 1
ATOM 636 C C . GLN A 1 86 ? 17.326 -2.622 -16.024 1.00 48.53 86 GLN A C 1
ATOM 638 O O . GLN A 1 86 ? 17.659 -3.113 -17.103 1.00 48.53 86 GLN A O 1
ATOM 643 N N . THR A 1 87 ? 18.037 -2.872 -14.926 1.00 39.53 87 THR A N 1
ATOM 644 C CA . THR A 1 87 ? 18.969 -3.990 -14.893 1.00 39.53 87 THR A CA 1
ATOM 645 C C . THR A 1 87 ? 18.115 -5.244 -14.980 1.00 39.53 87 THR A C 1
ATOM 647 O O . THR A 1 87 ? 17.284 -5.516 -14.110 1.00 39.53 87 THR A O 1
ATOM 650 N N . SER A 1 88 ? 18.249 -5.952 -16.108 1.00 40.41 88 SER A N 1
ATOM 651 C CA . SER A 1 88 ? 17.636 -7.261 -16.317 1.00 40.41 88 SER A CA 1
ATOM 652 C C . SER A 1 88 ? 17.778 -8.059 -15.016 1.00 40.41 88 SER A C 1
ATOM 654 O O . SER A 1 88 ? 18.886 -8.112 -14.470 1.00 40.41 88 SER A O 1
ATOM 656 N N . PRO A 1 89 ? 16.712 -8.697 -14.499 1.00 48.59 89 PRO A N 1
ATOM 657 C CA . PRO A 1 89 ? 16.787 -9.544 -13.304 1.00 48.59 89 PRO A CA 1
ATOM 658 C C . PRO A 1 89 ? 17.829 -10.675 -13.409 1.00 48.59 89 PRO A C 1
ATOM 660 O O . PRO A 1 89 ? 18.032 -11.432 -12.460 1.00 48.59 89 PRO A O 1
ATOM 663 N N . GLU A 1 90 ? 18.459 -10.828 -14.573 1.00 45.69 90 GLU A N 1
ATOM 664 C CA . GLU A 1 90 ? 19.380 -11.883 -14.943 1.00 45.69 90 GLU A CA 1
ATOM 665 C C . GLU A 1 90 ? 20.732 -11.851 -14.217 1.00 45.69 90 GLU A C 1
ATOM 667 O O . GLU A 1 90 ? 21.281 -12.933 -14.008 1.00 45.69 90 GLU A O 1
ATOM 672 N N . ASP A 1 91 ? 21.223 -10.716 -13.715 1.00 40.59 91 ASP A N 1
ATOM 673 C CA . ASP A 1 91 ? 22.641 -10.654 -13.304 1.00 40.59 91 ASP A CA 1
ATOM 674 C C . ASP A 1 91 ? 22.918 -10.634 -11.792 1.00 40.59 91 ASP A C 1
ATOM 676 O O . ASP A 1 91 ? 24.076 -10.713 -11.386 1.00 40.59 91 ASP A O 1
ATOM 680 N N . THR A 1 92 ? 21.905 -10.572 -10.918 1.00 46.44 92 THR A N 1
ATOM 681 C CA . THR A 1 92 ? 22.160 -10.406 -9.461 1.00 46.44 92 THR A CA 1
ATOM 682 C C . THR A 1 92 ? 21.449 -11.412 -8.555 1.00 46.44 92 THR A C 1
ATOM 684 O O . THR A 1 92 ? 21.806 -11.556 -7.387 1.00 46.44 92 THR A O 1
ATOM 687 N N . TYR A 1 93 ? 20.485 -12.167 -9.076 1.00 47.31 93 TYR A N 1
ATOM 688 C CA . TYR A 1 93 ? 19.672 -13.076 -8.271 1.00 47.31 93 TYR A CA 1
ATOM 689 C C . TYR A 1 93 ? 20.047 -14.545 -8.476 1.00 47.31 93 TYR A C 1
ATOM 691 O O . TYR A 1 93 ? 20.279 -14.990 -9.603 1.00 47.31 93 TYR A O 1
ATOM 699 N N . SER A 1 94 ? 20.077 -15.321 -7.384 1.00 52.22 94 SER A N 1
ATOM 700 C CA . SER A 1 94 ? 20.129 -16.783 -7.483 1.00 52.22 94 SER A CA 1
ATOM 701 C C . SER A 1 94 ? 18.905 -17.292 -8.254 1.00 52.22 94 SER A C 1
ATOM 703 O O . SER A 1 94 ? 17.866 -16.626 -8.297 1.00 52.22 94 SER A O 1
ATOM 705 N N . ALA A 1 95 ? 19.022 -18.467 -8.877 1.00 54.88 95 ALA A N 1
ATOM 706 C CA . ALA A 1 95 ? 17.945 -19.065 -9.671 1.00 54.88 95 ALA A CA 1
ATOM 707 C C . ALA A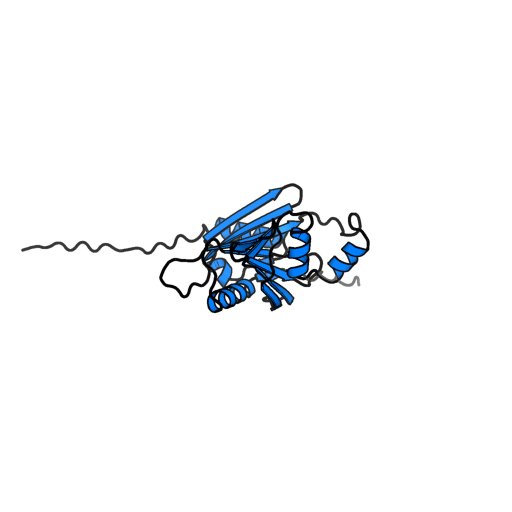 1 95 ? 16.603 -19.122 -8.907 1.00 54.88 95 ALA A C 1
ATOM 709 O O . ALA A 1 95 ? 15.565 -18.803 -9.480 1.00 54.88 95 ALA A O 1
ATOM 710 N N . ASP A 1 96 ? 16.652 -19.387 -7.599 1.00 49.69 96 ASP A N 1
ATOM 711 C CA . ASP A 1 96 ? 15.475 -19.462 -6.723 1.00 49.69 96 ASP A CA 1
ATOM 712 C C . ASP A 1 96 ? 14.737 -18.120 -6.573 1.00 49.69 96 ASP A C 1
ATOM 714 O O . ASP A 1 96 ? 13.510 -18.078 -6.482 1.00 49.69 96 ASP A O 1
ATOM 718 N N . VAL A 1 97 ? 15.462 -16.996 -6.561 1.00 52.94 97 VAL A N 1
ATOM 719 C CA . VAL A 1 97 ? 14.851 -15.662 -6.433 1.00 52.94 97 VAL A CA 1
ATOM 720 C C . VAL A 1 97 ? 14.266 -15.199 -7.770 1.00 52.94 97 VAL A C 1
ATOM 722 O O . VAL A 1 97 ? 13.228 -14.538 -7.796 1.00 52.94 97 VAL A O 1
ATOM 725 N N . LYS A 1 98 ? 14.864 -15.616 -8.894 1.00 51.19 98 LYS A N 1
ATOM 726 C CA . LYS A 1 98 ? 14.304 -15.381 -10.235 1.00 51.19 98 LYS A CA 1
ATOM 727 C C . LYS A 1 98 ? 12.977 -16.114 -10.431 1.00 51.19 98 LYS A C 1
ATOM 729 O O . LYS A 1 98 ? 12.046 -15.539 -10.987 1.00 51.19 98 LYS A O 1
ATOM 734 N N . GLU A 1 99 ? 12.872 -17.348 -9.943 1.00 51.50 99 GLU A N 1
ATOM 735 C CA . GLU A 1 99 ? 11.645 -18.145 -10.041 1.00 51.50 99 GLU A CA 1
ATOM 736 C C . GLU A 1 99 ? 10.507 -17.554 -9.187 1.00 51.50 99 GLU A C 1
ATOM 738 O O . GLU A 1 99 ? 9.373 -17.447 -9.656 1.00 51.50 99 GLU A O 1
ATOM 743 N N . ARG A 1 100 ? 10.815 -17.045 -7.984 1.00 52.59 100 ARG A N 1
ATOM 744 C CA . ARG A 1 100 ? 9.847 -16.322 -7.134 1.00 52.59 100 ARG A CA 1
ATOM 745 C C . ARG A 1 100 ? 9.371 -15.008 -7.754 1.00 52.59 100 ARG A C 1
ATOM 747 O O . ARG A 1 100 ? 8.171 -14.751 -7.793 1.00 52.59 100 ARG A O 1
ATOM 754 N N . HIS A 1 101 ? 10.281 -14.208 -8.313 1.00 50.03 101 HIS A N 1
ATOM 755 C CA . HIS A 1 101 ? 9.907 -12.979 -9.021 1.00 50.03 101 HIS A CA 1
ATOM 756 C C . HIS A 1 101 ? 9.089 -13.246 -10.295 1.00 50.03 101 HIS A C 1
ATOM 758 O O . HIS A 1 101 ? 8.243 -12.425 -10.655 1.00 50.03 101 HIS A O 1
ATOM 764 N N . ALA A 1 102 ? 9.308 -14.382 -10.964 1.00 50.47 102 ALA A N 1
ATOM 765 C CA . ALA A 1 102 ? 8.514 -14.802 -12.117 1.00 50.47 102 ALA A CA 1
ATOM 766 C C . ALA A 1 102 ? 7.104 -15.288 -11.725 1.00 50.47 102 ALA A C 1
ATOM 768 O O . ALA A 1 102 ? 6.163 -15.091 -12.494 1.00 50.47 102 ALA A O 1
ATOM 769 N N . ALA A 1 103 ? 6.947 -15.884 -10.538 1.00 56.22 103 ALA A N 1
ATOM 770 C CA . ALA A 1 103 ? 5.660 -16.341 -10.004 1.00 56.22 103 ALA A CA 1
ATOM 771 C C . ALA A 1 103 ? 4.827 -15.226 -9.335 1.00 56.22 103 ALA A C 1
ATOM 773 O O . ALA A 1 103 ? 3.611 -15.373 -9.198 1.00 56.22 103 ALA A O 1
ATOM 774 N N . GLY A 1 104 ? 5.464 -14.108 -8.971 1.00 66.50 104 GLY A N 1
ATOM 775 C CA . GLY A 1 104 ? 4.858 -12.999 -8.235 1.00 66.50 104 GLY A CA 1
ATOM 776 C C . GLY A 1 104 ? 4.812 -13.277 -6.731 1.00 66.50 104 GLY A C 1
ATOM 777 O O . GLY A 1 104 ? 4.165 -14.221 -6.287 1.00 66.50 104 GLY A O 1
ATOM 778 N N . THR A 1 105 ? 5.483 -12.437 -5.942 1.00 82.81 105 THR A N 1
ATOM 779 C CA . THR A 1 105 ? 5.520 -12.540 -4.475 1.00 82.81 105 THR A CA 1
ATOM 780 C C . THR A 1 105 ? 4.174 -12.132 -3.871 1.00 82.81 105 THR A C 1
ATOM 782 O O . THR A 1 105 ? 3.570 -11.130 -4.267 1.00 82.81 105 THR A O 1
ATOM 785 N N . THR A 1 106 ? 3.669 -12.900 -2.904 1.00 93.00 106 THR A N 1
ATOM 786 C CA . THR A 1 106 ? 2.473 -12.513 -2.144 1.00 93.00 106 THR A CA 1
ATOM 787 C C . THR A 1 106 ? 2.799 -11.464 -1.079 1.00 93.00 106 THR A C 1
ATOM 789 O O . THR A 1 106 ? 3.917 -11.379 -0.590 1.00 93.00 106 THR A O 1
ATOM 792 N N . ALA A 1 107 ? 1.807 -10.684 -0.648 1.00 94.44 107 ALA A N 1
ATOM 793 C CA . ALA A 1 107 ? 1.988 -9.638 0.360 1.00 94.44 107 ALA A CA 1
ATOM 794 C C . ALA A 1 107 ? 2.551 -10.160 1.691 1.00 94.44 107 ALA A C 1
ATOM 796 O O . ALA A 1 107 ? 3.299 -9.458 2.359 1.00 94.44 107 ALA A O 1
ATOM 797 N N . ARG A 1 108 ? 2.212 -11.391 2.079 1.00 95.31 108 ARG A N 1
ATOM 798 C CA . ARG A 1 108 ? 2.776 -12.056 3.252 1.00 95.31 108 ARG A CA 1
ATOM 799 C C . ARG A 1 108 ? 4.233 -12.438 3.044 1.00 95.31 108 ARG A C 1
ATOM 801 O O . ARG A 1 108 ? 5.010 -12.231 3.959 1.00 95.31 108 ARG A O 1
ATOM 808 N N . GLU A 1 109 ? 4.579 -12.988 1.886 1.00 92.50 109 GLU A N 1
ATOM 809 C CA . GLU A 1 109 ? 5.969 -13.341 1.580 1.00 92.50 109 GLU A CA 1
ATOM 810 C C . GLU A 1 109 ? 6.850 -12.092 1.527 1.00 92.50 109 GLU A C 1
ATOM 812 O O . GLU A 1 109 ? 7.934 -12.118 2.086 1.00 92.50 109 GLU A O 1
ATOM 817 N N . GLU A 1 110 ? 6.355 -10.985 0.963 1.00 91.88 110 GLU A N 1
ATOM 818 C CA . GLU A 1 110 ? 7.075 -9.704 0.962 1.00 91.88 110 GLU A CA 1
ATOM 819 C C . GLU A 1 110 ? 7.301 -9.181 2.389 1.00 91.88 110 GLU A C 1
ATOM 821 O O . GLU A 1 110 ? 8.409 -8.785 2.737 1.00 91.88 110 GLU A O 1
ATOM 826 N N . ILE A 1 111 ? 6.268 -9.219 3.244 1.00 93.19 111 ILE A N 1
ATOM 827 C CA . ILE A 1 111 ? 6.398 -8.846 4.662 1.00 93.19 111 ILE A CA 1
ATOM 828 C C . ILE A 1 111 ? 7.412 -9.750 5.367 1.00 93.19 111 ILE A C 1
ATOM 830 O O . ILE A 1 111 ? 8.274 -9.249 6.087 1.00 93.19 111 ILE A O 1
ATOM 834 N N . ASP A 1 112 ? 7.299 -11.066 5.170 1.00 92.19 112 ASP A N 1
ATOM 835 C CA . ASP A 1 112 ? 8.186 -12.042 5.791 1.00 92.19 112 ASP A CA 1
ATOM 836 C C . ASP A 1 112 ? 9.637 -11.782 5.344 1.00 92.19 112 ASP A C 1
ATOM 838 O O . ASP A 1 112 ? 10.512 -11.730 6.204 1.00 92.19 112 ASP A O 1
ATOM 842 N N . ASP A 1 113 ? 9.880 -11.533 4.048 1.00 89.75 113 ASP A N 1
ATOM 843 C CA . ASP A 1 113 ? 11.194 -11.234 3.458 1.00 89.75 113 ASP A CA 1
ATOM 844 C C . ASP A 1 113 ? 11.789 -9.900 3.951 1.00 89.75 113 ASP A C 1
ATOM 846 O O . ASP A 1 113 ? 12.988 -9.836 4.236 1.00 89.75 113 ASP A O 1
ATOM 850 N N . GLU A 1 114 ? 10.980 -8.847 4.104 1.00 87.56 114 GLU A N 1
ATOM 851 C CA . GLU A 1 114 ? 11.404 -7.570 4.701 1.00 87.56 114 GLU A CA 1
ATOM 852 C C . GLU A 1 114 ? 11.757 -7.713 6.193 1.00 87.56 114 GLU A C 1
ATOM 854 O O . GLU A 1 114 ? 12.674 -7.053 6.689 1.00 87.56 114 GLU A O 1
ATOM 859 N N . ASP A 1 115 ? 11.040 -8.580 6.911 1.00 90.81 115 ASP A N 1
ATOM 860 C CA . ASP A 1 115 ? 11.248 -8.836 8.337 1.00 90.81 115 ASP A CA 1
ATOM 861 C C . ASP A 1 115 ? 12.372 -9.863 8.589 1.00 90.81 115 ASP A C 1
ATOM 863 O O . ASP A 1 115 ? 12.864 -10.002 9.721 1.00 90.81 115 ASP A O 1
ATOM 867 N N . LEU A 1 116 ? 12.830 -10.575 7.546 1.00 83.94 116 LEU A N 1
ATOM 868 C CA . LEU A 1 116 ? 13.962 -11.491 7.642 1.00 83.94 116 LEU A CA 1
ATOM 869 C C . LEU A 1 116 ? 15.191 -10.748 8.171 1.00 83.94 116 LEU A C 1
ATOM 871 O O . LEU A 1 116 ? 15.548 -9.653 7.744 1.00 83.94 116 LEU A O 1
ATOM 875 N N . ARG A 1 117 ? 15.919 -11.412 9.076 1.00 75.44 117 ARG A N 1
ATOM 876 C CA . ARG A 1 117 ? 17.136 -10.891 9.734 1.00 75.44 117 ARG A CA 1
ATOM 877 C C . ARG A 1 117 ? 16.872 -9.732 10.712 1.00 75.44 117 ARG A C 1
ATOM 879 O O . ARG A 1 117 ? 17.823 -9.262 11.339 1.00 75.44 117 ARG A O 1
ATOM 886 N N . GLY A 1 118 ? 15.617 -9.317 10.894 1.00 77.62 118 GLY A N 1
ATOM 887 C CA . GLY A 1 118 ? 15.189 -8.370 11.918 1.00 77.62 118 GLY A CA 1
ATOM 888 C C . GLY A 1 118 ? 15.027 -9.009 13.303 1.00 77.62 118 GLY A C 1
ATOM 889 O O . GLY A 1 118 ? 14.843 -10.215 13.449 1.00 77.62 118 GLY A O 1
ATOM 890 N N . ARG A 1 119 ? 15.090 -8.183 14.357 1.00 84.44 119 ARG A N 1
ATOM 891 C CA . ARG A 1 119 ? 14.712 -8.586 15.732 1.00 84.44 119 ARG A CA 1
ATOM 892 C C . ARG A 1 119 ? 13.190 -8.607 15.932 1.00 84.44 119 ARG A C 1
ATOM 894 O O . ARG A 1 119 ? 12.697 -9.280 16.835 1.00 84.44 119 ARG A O 1
ATOM 901 N N . TYR A 1 120 ? 12.474 -7.856 15.103 1.00 88.62 120 TYR A N 1
ATOM 902 C CA . TYR A 1 120 ? 11.031 -7.680 15.154 1.00 88.62 120 TYR A CA 1
ATOM 903 C C . TYR A 1 120 ? 10.435 -8.122 13.822 1.00 88.62 120 TYR A C 1
ATOM 905 O O . TYR A 1 120 ? 11.008 -7.811 12.782 1.00 88.62 120 TYR A O 1
ATOM 913 N N . GLY A 1 121 ? 9.301 -8.817 13.870 1.00 92.56 121 GLY A N 1
ATOM 914 C CA . GLY A 1 121 ? 8.537 -9.209 12.686 1.00 92.56 121 GLY A CA 1
ATOM 915 C C . GLY A 1 121 ? 7.065 -8.853 12.839 1.00 92.56 121 GLY A C 1
ATOM 916 O O . GLY A 1 121 ? 6.478 -9.017 13.912 1.00 92.56 121 GLY A O 1
ATOM 917 N N . ARG A 1 122 ? 6.456 -8.341 11.779 1.00 94.50 122 ARG A N 1
ATOM 918 C CA . ARG A 1 122 ? 5.038 -8.011 11.708 1.00 94.50 122 ARG A CA 1
ATOM 919 C C . ARG A 1 122 ? 4.215 -9.292 11.687 1.00 94.50 122 ARG A C 1
ATOM 921 O O . ARG A 1 122 ? 4.527 -10.279 11.031 1.00 94.50 122 ARG A O 1
ATOM 928 N N . ILE A 1 123 ? 3.105 -9.273 12.414 1.00 94.44 123 ILE A N 1
ATOM 929 C CA . ILE A 1 123 ? 2.144 -10.371 12.426 1.00 94.44 123 ILE A CA 1
ATOM 930 C C . ILE A 1 123 ? 1.071 -10.066 11.384 1.00 94.44 123 ILE A C 1
ATOM 932 O O . ILE A 1 123 ? 0.253 -9.159 11.564 1.00 94.44 123 ILE A O 1
ATOM 936 N N . VAL A 1 124 ? 1.030 -10.871 10.322 1.00 96.19 124 VAL A N 1
ATOM 937 C CA . VAL A 1 124 ? -0.040 -10.815 9.321 1.00 96.19 124 VAL A CA 1
ATOM 938 C C . VAL A 1 124 ? -1.346 -11.308 9.935 1.00 96.19 124 VAL A C 1
ATOM 940 O O . VAL A 1 124 ? -1.547 -12.503 10.155 1.00 96.19 124 VAL A O 1
ATOM 943 N N . ALA A 1 125 ? -2.258 -10.375 10.207 1.00 95.19 125 ALA A N 1
ATOM 944 C CA . ALA A 1 125 ? -3.572 -10.680 10.760 1.00 95.19 125 ALA A CA 1
ATOM 945 C C . ALA A 1 125 ? -4.459 -11.394 9.730 1.00 95.19 125 ALA A C 1
ATOM 947 O O . ALA A 1 125 ? -5.245 -12.273 10.090 1.00 95.19 125 ALA A O 1
ATOM 948 N N . TRP A 1 126 ? -4.343 -11.018 8.453 1.00 96.88 126 TRP A N 1
ATOM 949 C CA . TRP A 1 126 ? -4.941 -11.731 7.325 1.00 96.88 126 TRP A CA 1
ATOM 950 C C . TRP A 1 126 ? -4.268 -11.345 5.998 1.00 96.88 126 TRP A C 1
ATOM 952 O O . TRP A 1 126 ? -3.748 -10.241 5.858 1.00 96.88 126 TRP A O 1
ATOM 962 N N . GLN A 1 127 ? -4.354 -12.244 5.013 1.00 97.44 127 GLN A N 1
ATOM 963 C CA . GLN A 1 127 ? -4.063 -11.999 3.595 1.00 97.44 127 GLN A CA 1
ATOM 964 C C . GLN A 1 127 ? -5.265 -12.439 2.750 1.00 97.44 127 GLN A C 1
ATOM 966 O O . GLN A 1 127 ? -5.965 -13.385 3.117 1.00 97.44 127 GLN A O 1
ATOM 971 N N . ARG A 1 128 ? -5.525 -11.748 1.636 1.00 96.31 128 ARG A N 1
ATOM 972 C CA . ARG A 1 128 ? -6.595 -12.071 0.678 1.00 96.31 128 ARG A CA 1
ATOM 973 C C . ARG A 1 128 ? -6.144 -11.823 -0.755 1.00 96.31 128 ARG A C 1
ATOM 975 O O . ARG A 1 128 ? -5.227 -11.038 -0.988 1.00 96.31 128 ARG A O 1
ATOM 982 N N . GLU A 1 129 ? -6.846 -12.439 -1.701 1.00 96.19 129 GLU A N 1
ATOM 983 C CA . GLU A 1 129 ? -6.777 -12.029 -3.103 1.00 96.19 129 GLU A CA 1
ATOM 984 C C . GLU A 1 129 ? -7.203 -10.568 -3.250 1.00 96.19 129 GLU A C 1
ATOM 986 O O . GLU A 1 129 ? -8.127 -10.080 -2.585 1.00 96.19 129 GLU A O 1
ATOM 991 N N . TYR A 1 130 ? -6.506 -9.872 -4.137 1.00 94.50 130 TYR A N 1
ATOM 992 C CA . TYR A 1 130 ? -6.703 -8.467 -4.410 1.00 94.50 130 TYR A CA 1
ATOM 993 C C . TYR A 1 130 ? -6.988 -8.251 -5.890 1.00 94.50 130 TYR A C 1
ATOM 995 O O . TYR A 1 130 ? -6.272 -8.744 -6.760 1.00 94.50 130 TYR A O 1
ATOM 1003 N N . GLN A 1 131 ? -8.034 -7.479 -6.158 1.00 93.81 131 GLN A N 1
ATOM 1004 C CA . GLN A 1 131 ? -8.375 -7.000 -7.486 1.00 93.81 131 GLN A CA 1
ATOM 1005 C C . GLN A 1 131 ? -8.264 -5.478 -7.443 1.00 93.81 131 GLN A C 1
ATOM 1007 O O . GLN A 1 131 ? -9.135 -4.812 -6.873 1.00 93.81 131 GLN A O 1
ATOM 1012 N N . GLY A 1 132 ? -7.160 -4.962 -7.983 1.00 88.88 132 GLY A N 1
ATOM 1013 C CA . GLY A 1 132 ? -7.029 -3.551 -8.329 1.00 88.88 132 GLY A CA 1
ATOM 1014 C C . GLY A 1 132 ? -7.824 -3.243 -9.597 1.00 88.88 132 GLY A C 1
ATOM 1015 O O . GLY A 1 132 ? -8.462 -4.136 -10.168 1.00 88.88 132 GLY A O 1
ATOM 1016 N N . ASP A 1 133 ? -7.768 -1.992 -10.044 1.00 89.50 133 ASP A N 1
ATOM 1017 C CA . ASP A 1 133 ? -8.554 -1.518 -11.189 1.00 89.50 133 ASP A CA 1
ATOM 1018 C C . ASP A 1 133 ? -8.288 -2.334 -12.468 1.00 89.50 133 ASP A C 1
ATOM 1020 O O . ASP A 1 133 ? -9.211 -2.843 -13.101 1.00 89.50 133 ASP A O 1
ATOM 1024 N N . ASN A 1 134 ? -7.014 -2.571 -12.790 1.00 93.00 134 ASN A N 1
ATOM 1025 C CA . ASN A 1 134 ? -6.601 -3.333 -13.972 1.00 93.00 134 ASN A CA 1
ATOM 1026 C C . ASN A 1 134 ? -5.551 -4.423 -13.679 1.00 93.00 134 ASN A C 1
ATOM 1028 O O . ASN A 1 134 ? -4.890 -4.910 -14.596 1.00 93.00 134 ASN A O 1
ATOM 1032 N N . PHE A 1 135 ? -5.389 -4.820 -12.412 1.00 92.31 135 PHE A N 1
ATOM 1033 C CA . PHE A 1 135 ? -4.428 -5.849 -12.015 1.00 92.31 135 PHE A CA 1
ATOM 1034 C C . PHE A 1 135 ? -4.946 -6.750 -10.896 1.00 92.31 135 PHE A C 1
ATOM 1036 O O . PHE A 1 135 ? -5.833 -6.384 -10.123 1.00 92.31 135 PHE A O 1
ATOM 1043 N N . LYS A 1 136 ? -4.364 -7.947 -10.816 1.00 94.44 136 LYS A N 1
ATOM 1044 C CA . LYS A 1 136 ? -4.591 -8.919 -9.744 1.00 94.44 136 LYS A CA 1
ATOM 1045 C C . LYS A 1 136 ? -3.372 -8.987 -8.839 1.00 94.44 136 LYS A C 1
ATOM 1047 O O . LYS A 1 136 ? -2.263 -8.667 -9.260 1.00 94.44 136 LYS A O 1
ATOM 1052 N N . GLY A 1 137 ? -3.585 -9.399 -7.601 1.00 94.81 137 GLY A N 1
ATOM 1053 C CA . GLY A 1 137 ? -2.537 -9.454 -6.599 1.00 94.81 137 GLY A CA 1
ATOM 1054 C C . GLY A 1 137 ? -3.012 -10.065 -5.297 1.00 94.81 137 GLY A C 1
ATOM 1055 O O . GLY A 1 137 ? -4.043 -10.738 -5.224 1.00 94.81 137 GLY A O 1
ATOM 1056 N N . THR A 1 138 ? -2.280 -9.751 -4.242 1.00 97.38 138 THR A N 1
ATOM 1057 C CA . THR A 1 138 ? -2.664 -10.046 -2.865 1.00 97.38 138 THR A CA 1
ATOM 1058 C C . THR A 1 138 ? -2.609 -8.780 -2.025 1.00 97.38 138 THR A C 1
ATOM 1060 O O . THR A 1 138 ? -1.855 -7.857 -2.323 1.00 97.38 138 THR A O 1
ATOM 1063 N N . ILE A 1 139 ? -3.440 -8.733 -0.987 1.00 98.06 139 ILE A N 1
ATOM 1064 C CA . ILE A 1 139 ? -3.414 -7.690 0.037 1.00 98.06 139 ILE A CA 1
ATOM 1065 C C . ILE A 1 139 ? -3.311 -8.339 1.414 1.00 98.06 139 ILE A C 1
ATOM 1067 O O . ILE A 1 139 ? -4.070 -9.263 1.725 1.00 98.06 139 ILE A O 1
ATOM 1071 N N . ALA A 1 140 ? -2.397 -7.846 2.241 1.00 98.12 140 ALA A N 1
ATOM 1072 C CA . ALA A 1 140 ? -2.220 -8.249 3.628 1.00 98.12 140 ALA A CA 1
ATOM 1073 C C . ALA A 1 140 ? -2.475 -7.074 4.575 1.00 98.12 140 ALA A C 1
ATOM 1075 O O . ALA A 1 140 ? -2.313 -5.912 4.203 1.00 98.12 140 ALA A O 1
ATOM 1076 N N . TYR A 1 141 ? -2.884 -7.393 5.801 1.00 97.62 141 TYR A N 1
ATOM 1077 C CA . TYR A 1 141 ? -3.073 -6.429 6.881 1.00 97.62 141 TYR A CA 1
ATOM 1078 C C . TYR A 1 141 ? -2.319 -6.865 8.131 1.00 97.62 141 TYR A C 1
ATOM 1080 O O . TYR A 1 141 ? -2.411 -8.028 8.542 1.00 97.62 141 TYR A O 1
ATOM 1088 N N . THR A 1 142 ? -1.631 -5.915 8.754 1.00 95.69 142 THR A N 1
ATOM 1089 C CA . THR A 1 142 ? -0.897 -6.097 10.007 1.00 95.69 142 THR A CA 1
ATOM 1090 C C . THR A 1 142 ? -1.320 -5.019 11.009 1.00 95.69 142 THR A C 1
ATOM 1092 O O . THR A 1 142 ? -1.612 -3.878 10.651 1.00 95.69 142 THR A O 1
ATOM 1095 N N . ASP A 1 143 ? -1.417 -5.396 12.281 1.00 94.69 143 ASP A N 1
ATOM 1096 C CA . ASP A 1 143 ? -1.695 -4.480 13.400 1.00 94.69 143 ASP A CA 1
ATOM 1097 C C . ASP A 1 143 ? -0.857 -4.804 14.648 1.00 94.69 143 ASP A C 1
ATOM 1099 O O . ASP A 1 143 ? -1.063 -4.239 15.724 1.00 94.69 143 ASP A O 1
ATOM 1103 N N . TYR A 1 144 ? 0.097 -5.729 14.516 1.00 93.44 144 TYR A N 1
ATOM 1104 C CA . TYR A 1 144 ? 0.995 -6.139 15.587 1.00 93.44 144 TYR A CA 1
ATOM 1105 C C . TYR A 1 144 ? 2.375 -6.495 15.053 1.00 93.44 144 TYR A C 1
ATOM 1107 O O . TYR A 1 144 ? 2.511 -6.974 13.929 1.00 93.44 144 TYR A O 1
ATOM 1115 N N . ILE A 1 145 ? 3.363 -6.360 15.928 1.00 93.19 145 ILE A N 1
ATOM 1116 C CA . ILE A 1 145 ? 4.717 -6.883 15.771 1.00 93.19 145 ILE A CA 1
ATOM 1117 C C . ILE A 1 145 ? 5.011 -7.896 16.883 1.00 93.19 145 ILE A C 1
ATOM 1119 O O . ILE A 1 145 ? 4.451 -7.822 17.983 1.00 93.19 145 ILE A O 1
ATOM 1123 N N . PHE A 1 146 ? 5.890 -8.848 16.601 1.00 93.19 146 PHE A N 1
ATOM 1124 C CA . PHE A 1 146 ? 6.456 -9.787 17.557 1.00 93.19 146 PHE A CA 1
ATOM 1125 C C . PHE A 1 146 ? 7.959 -9.546 17.675 1.00 93.19 146 PHE A C 1
ATOM 1127 O O . PHE A 1 146 ? 8.657 -9.482 16.666 1.00 93.19 146 PHE A O 1
ATOM 1134 N N . GLY A 1 147 ? 8.454 -9.429 18.902 1.00 92.06 147 GLY A N 1
ATOM 1135 C CA . GLY A 1 147 ? 9.876 -9.270 19.188 1.00 92.06 147 GLY A CA 1
ATOM 1136 C C . GLY A 1 147 ? 10.151 -9.417 20.676 1.00 92.06 147 GLY A C 1
ATOM 1137 O O . GLY A 1 147 ? 9.268 -9.196 21.504 1.00 92.06 147 GLY A O 1
ATOM 1138 N N . ASP A 1 148 ? 11.360 -9.861 21.016 1.00 89.50 148 ASP A N 1
ATOM 1139 C CA . ASP A 1 148 ? 11.807 -10.061 22.402 1.00 89.50 148 ASP A CA 1
ATOM 1140 C C . ASP A 1 148 ? 10.874 -10.954 23.253 1.00 89.50 148 ASP A C 1
ATOM 1142 O O . ASP A 1 148 ? 10.799 -10.826 24.472 1.00 89.50 148 ASP A O 1
ATOM 1146 N N . GLY A 1 149 ? 10.152 -11.879 22.607 1.00 89.50 149 GLY A N 1
ATOM 1147 C CA . GLY A 1 149 ? 9.202 -12.788 23.258 1.00 89.50 149 GLY A CA 1
ATOM 1148 C C . GLY A 1 149 ? 7.817 -12.190 23.534 1.00 89.50 149 GLY A C 1
ATOM 1149 O O . GLY A 1 149 ? 6.971 -12.874 24.110 1.00 89.50 149 GLY A O 1
ATOM 1150 N N . TYR A 1 150 ? 7.556 -10.954 23.104 1.00 92.88 150 TYR A N 1
ATOM 1151 C CA . TYR A 1 150 ? 6.298 -10.249 23.334 1.00 92.88 150 TYR A CA 1
ATOM 1152 C C . TYR A 1 150 ? 5.637 -9.801 22.028 1.00 92.88 150 TYR A C 1
ATOM 1154 O O . TYR A 1 150 ? 6.274 -9.633 20.987 1.00 92.88 150 TYR A O 1
ATOM 1162 N N . ARG A 1 151 ? 4.318 -9.599 22.102 1.00 92.44 151 ARG A N 1
ATOM 1163 C CA . ARG A 1 151 ? 3.498 -9.053 21.019 1.00 92.44 151 ARG A CA 1
ATOM 1164 C C . ARG A 1 151 ? 3.111 -7.618 21.357 1.00 92.44 151 ARG A C 1
ATOM 1166 O O . ARG A 1 151 ? 2.443 -7.391 22.365 1.00 92.44 151 ARG A O 1
ATOM 1173 N N . PHE A 1 152 ? 3.457 -6.684 20.480 1.00 90.81 152 PHE A N 1
ATOM 1174 C CA . PHE A 1 152 ? 3.136 -5.266 20.625 1.00 90.81 152 PHE A CA 1
ATOM 1175 C C . PHE A 1 152 ? 2.194 -4.831 19.513 1.00 90.81 152 PHE A C 1
ATOM 1177 O O . PHE A 1 152 ? 2.295 -5.311 18.385 1.00 90.81 152 PHE A O 1
ATOM 1184 N N . MET A 1 153 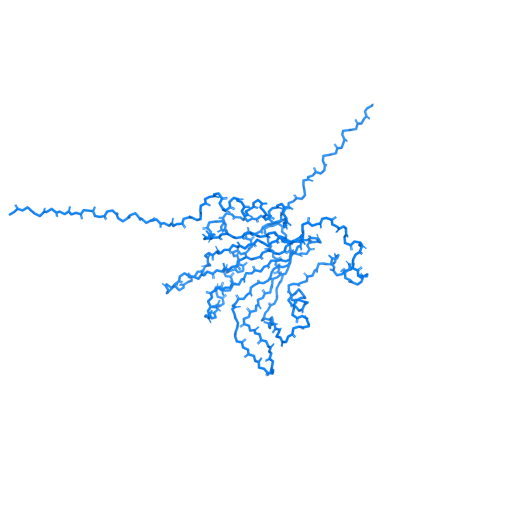? 1.248 -3.955 19.841 1.00 90.00 153 MET A N 1
ATOM 1185 C CA . MET A 1 153 ? 0.445 -3.287 18.821 1.00 90.00 153 MET A CA 1
ATOM 1186 C C . MET A 1 153 ? 1.349 -2.320 18.049 1.00 90.00 153 MET A C 1
ATOM 1188 O O . MET A 1 153 ? 2.209 -1.681 18.650 1.00 90.00 153 MET A O 1
ATOM 1192 N N . HIS A 1 154 ? 1.154 -2.246 16.740 1.00 90.00 154 HIS A N 1
ATOM 1193 C CA . HIS A 1 154 ? 1.886 -1.377 15.815 1.00 90.00 154 HIS A CA 1
ATOM 1194 C C . HIS A 1 154 ? 0.872 -0.664 14.914 1.00 90.00 154 HIS A C 1
ATOM 1196 O O . HIS A 1 154 ? -0.285 -1.093 14.828 1.00 90.00 154 HIS A O 1
ATOM 1202 N N . GLU A 1 155 ? 1.295 0.412 14.253 1.00 92.88 155 GLU A N 1
ATOM 1203 C CA . GLU A 1 155 ? 0.489 1.161 13.297 1.00 92.88 155 GLU A CA 1
ATOM 1204 C C . GLU A 1 155 ? -0.221 0.215 12.309 1.00 92.88 155 GLU A C 1
ATOM 1206 O O . GLU A 1 155 ? 0.415 -0.624 11.667 1.00 92.88 155 GLU A O 1
ATOM 1211 N N . PRO A 1 156 ? -1.553 0.297 12.154 1.00 94.88 156 PRO A N 1
ATOM 1212 C CA . PRO A 1 156 ? -2.251 -0.530 11.181 1.00 94.88 156 PRO A CA 1
ATOM 1213 C C . PRO A 1 156 ? -1.650 -0.347 9.784 1.00 94.88 156 PRO A C 1
ATOM 1215 O O . PRO A 1 156 ? -1.598 0.775 9.280 1.00 94.88 156 PRO A O 1
ATOM 1218 N N . GLN A 1 157 ? -1.232 -1.436 9.148 1.00 95.88 157 GLN A N 1
ATOM 1219 C CA . GLN A 1 157 ? -0.567 -1.385 7.852 1.00 95.88 157 GLN A CA 1
ATOM 1220 C C . GLN A 1 157 ? -1.236 -2.326 6.853 1.00 95.88 157 GLN A C 1
ATOM 1222 O O . GLN A 1 157 ? -1.667 -3.428 7.195 1.00 95.88 157 GLN A O 1
ATOM 1227 N N . PHE A 1 158 ? -1.330 -1.875 5.606 1.00 97.56 158 PHE A N 1
ATOM 1228 C CA . PHE A 1 158 ? -1.737 -2.679 4.461 1.00 97.56 158 PHE A CA 1
ATOM 1229 C C . PHE A 1 158 ? -0.541 -2.850 3.534 1.00 97.56 158 PHE A C 1
ATOM 1231 O O . PHE A 1 158 ? 0.176 -1.884 3.294 1.00 97.56 158 PHE A O 1
ATOM 1238 N N . TYR A 1 159 ? -0.364 -4.047 2.992 1.00 97.19 159 TYR A N 1
ATOM 1239 C CA . TYR A 1 159 ? 0.610 -4.349 1.942 1.00 97.19 159 TYR A CA 1
ATOM 1240 C C . TYR A 1 159 ? -0.131 -4.908 0.742 1.00 97.19 159 TYR A C 1
ATOM 1242 O O . TYR A 1 159 ? -0.969 -5.793 0.912 1.00 97.19 159 TYR A O 1
ATOM 1250 N N . VAL A 1 160 ? 0.157 -4.406 -0.454 1.00 97.38 160 VAL A N 1
ATOM 1251 C CA . VAL A 1 160 ? -0.447 -4.876 -1.701 1.00 97.38 160 VAL A CA 1
ATOM 1252 C C . VAL A 1 160 ? 0.653 -5.235 -2.685 1.00 97.38 160 VAL A C 1
ATOM 1254 O O . VAL A 1 160 ? 1.482 -4.398 -3.028 1.00 97.38 160 VAL A O 1
ATOM 1257 N N . CYS A 1 161 ? 0.610 -6.468 -3.175 1.00 95.19 161 CYS A N 1
ATOM 1258 C CA . CYS A 1 161 ? 1.568 -6.993 -4.139 1.00 95.19 161 CYS A CA 1
ATOM 1259 C C . CYS A 1 161 ? 0.837 -7.439 -5.408 1.00 95.19 161 CYS A C 1
ATOM 1261 O O . CYS A 1 161 ? 0.012 -8.362 -5.334 1.00 95.19 161 CYS A O 1
ATOM 1263 N N . PRO A 1 162 ? 1.077 -6.799 -6.565 1.00 93.62 162 PRO A N 1
ATOM 1264 C CA . PRO A 1 162 ? 0.585 -7.289 -7.846 1.00 93.62 162 PRO A CA 1
ATOM 1265 C C . PRO A 1 162 ? 1.212 -8.635 -8.206 1.00 93.62 162 PRO A C 1
ATOM 1267 O O . PRO A 1 162 ? 2.376 -8.884 -7.923 1.00 93.62 162 PRO A O 1
ATOM 1270 N N . THR A 1 163 ? 0.483 -9.469 -8.942 1.00 90.50 163 THR A N 1
ATOM 1271 C CA . THR A 1 163 ? 1.052 -10.692 -9.534 1.00 90.50 163 THR A CA 1
ATOM 1272 C C . THR A 1 163 ? 1.860 -10.418 -10.808 1.00 90.50 163 THR A C 1
ATOM 1274 O O . THR A 1 163 ? 2.298 -11.357 -11.463 1.00 90.50 163 THR A O 1
ATOM 1277 N N . ARG A 1 164 ? 1.992 -9.153 -11.238 1.00 85.38 164 ARG A N 1
ATOM 1278 C CA . ARG A 1 164 ? 2.714 -8.786 -12.464 1.00 85.38 164 ARG A CA 1
ATOM 1279 C C . ARG A 1 164 ? 4.222 -8.758 -12.175 1.00 85.38 164 ARG A C 1
ATOM 1281 O O . ARG A 1 164 ? 4.636 -7.946 -11.349 1.00 85.38 164 ARG A O 1
ATOM 1288 N N . PRO A 1 165 ? 5.043 -9.557 -12.881 1.00 81.56 165 PRO A N 1
ATOM 1289 C CA . PRO A 1 165 ? 6.491 -9.526 -12.709 1.00 81.56 165 PRO A CA 1
ATOM 1290 C C . PRO A 1 165 ? 7.070 -8.131 -12.966 1.00 81.56 165 PRO A C 1
ATOM 1292 O O . PRO A 1 165 ? 6.608 -7.412 -13.856 1.00 81.56 165 PRO A O 1
ATOM 1295 N N . GLY A 1 166 ? 8.091 -7.766 -12.192 1.00 80.19 166 GLY A N 1
ATOM 1296 C CA . GLY A 1 166 ? 8.796 -6.486 -12.319 1.00 80.19 166 GLY A CA 1
ATOM 1297 C C . GLY A 1 166 ? 8.082 -5.279 -11.703 1.00 80.19 166 GLY A C 1
ATOM 1298 O O . GLY A 1 166 ? 8.626 -4.182 -11.759 1.00 80.19 166 GLY A O 1
ATOM 1299 N N . ILE A 1 167 ? 6.903 -5.457 -11.101 1.00 87.38 167 ILE A N 1
ATOM 1300 C CA . ILE A 1 167 ? 6.225 -4.399 -10.348 1.00 87.38 167 ILE A CA 1
ATOM 1301 C C . ILE A 1 167 ? 6.397 -4.649 -8.846 1.00 87.38 167 ILE A C 1
ATOM 1303 O O . ILE A 1 167 ? 5.972 -5.686 -8.340 1.00 87.38 167 ILE A O 1
ATOM 1307 N N . SER A 1 168 ? 6.996 -3.690 -8.134 1.00 90.62 168 SER A N 1
ATOM 1308 C CA . SER A 1 168 ? 7.159 -3.741 -6.674 1.00 90.62 168 SER A CA 1
ATOM 1309 C C . SER A 1 168 ? 5.826 -3.627 -5.939 1.00 90.62 168 SER A C 1
ATOM 1311 O O . SER A 1 168 ? 4.909 -2.954 -6.409 1.00 90.62 168 SER A O 1
ATOM 1313 N N . CYS A 1 169 ? 5.736 -4.207 -4.745 1.00 93.94 169 CYS A N 1
ATOM 1314 C CA . CYS A 1 169 ? 4.608 -3.997 -3.842 1.00 93.94 169 CYS A CA 1
ATOM 1315 C C . CYS A 1 169 ? 4.521 -2.541 -3.348 1.00 93.94 169 CYS A C 1
ATOM 1317 O O . CYS A 1 169 ? 5.494 -1.786 -3.385 1.00 93.94 169 CYS A O 1
ATOM 1319 N N . PHE A 1 170 ? 3.352 -2.154 -2.842 1.00 96.25 170 PHE A N 1
ATOM 1320 C CA . PHE A 1 170 ? 3.152 -0.883 -2.148 1.00 96.25 170 PHE A CA 1
ATOM 1321 C C . PHE A 1 170 ? 2.501 -1.097 -0.787 1.00 96.25 170 PHE A C 1
ATOM 1323 O O . PHE A 1 170 ? 1.822 -2.102 -0.552 1.00 96.25 170 PHE A O 1
ATOM 1330 N N . SER A 1 171 ? 2.681 -0.134 0.111 1.00 97.44 171 SER A N 1
ATOM 1331 C CA . SER A 1 171 ? 2.163 -0.211 1.473 1.00 97.44 171 SER A CA 1
ATOM 1332 C C . SER A 1 171 ? 1.395 1.040 1.872 1.00 97.44 171 SER A C 1
ATOM 1334 O O . SER A 1 171 ? 1.617 2.124 1.348 1.00 97.44 171 SER A O 1
ATOM 1336 N N . LEU A 1 172 ? 0.464 0.891 2.807 1.00 97.75 172 LEU A N 1
ATOM 1337 C CA . LEU A 1 172 ? -0.243 1.997 3.441 1.00 97.75 172 LEU A CA 1
ATOM 1338 C C . LEU A 1 172 ? -0.150 1.837 4.955 1.00 97.75 172 LEU A C 1
ATOM 1340 O O . LEU A 1 172 ? -0.749 0.911 5.501 1.00 97.75 172 LEU A O 1
ATOM 1344 N N . THR A 1 173 ? 0.519 2.768 5.627 1.00 96.69 173 THR A N 1
ATOM 1345 C CA . THR A 1 173 ? 0.612 2.814 7.093 1.00 96.69 173 THR A CA 1
ATOM 1346 C C . THR A 1 173 ? -0.337 3.868 7.647 1.00 96.69 173 THR A C 1
ATOM 1348 O O . THR A 1 173 ? -0.297 5.027 7.246 1.00 96.69 173 THR A O 1
ATOM 1351 N N . VAL A 1 174 ? -1.208 3.495 8.578 1.00 94.94 174 VAL A N 1
ATOM 1352 C CA . VAL A 1 174 ? -2.146 4.422 9.220 1.00 94.94 174 VAL A CA 1
ATOM 1353 C C . VAL A 1 174 ? -1.446 5.164 10.356 1.00 94.94 174 VAL A C 1
ATOM 1355 O O . VAL A 1 174 ? -1.004 4.543 11.314 1.00 94.94 174 VAL A O 1
ATOM 1358 N N . GLN A 1 175 ? -1.406 6.495 10.288 1.00 89.12 175 GLN A N 1
ATOM 1359 C CA . GLN A 1 175 ? -0.76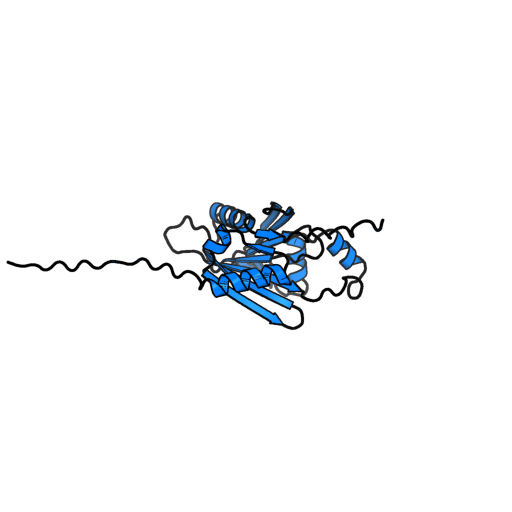0 7.367 11.279 1.00 89.12 175 GLN A CA 1
ATOM 1360 C C . GLN A 1 175 ? -1.653 7.578 12.518 1.00 89.12 175 GLN A C 1
ATOM 1362 O O . GLN A 1 175 ? -2.057 8.699 12.834 1.00 89.12 175 GLN A O 1
ATOM 1367 N N . ASN A 1 176 ? -2.059 6.493 13.180 1.00 74.56 176 ASN A N 1
ATOM 1368 C CA . ASN A 1 176 ? -2.832 6.546 14.419 1.00 74.56 176 ASN A CA 1
ATOM 1369 C C . ASN A 1 176 ? -2.554 5.308 15.278 1.00 74.56 176 ASN A C 1
ATOM 1371 O O . ASN A 1 176 ? -2.599 4.184 14.781 1.00 74.56 176 ASN A O 1
ATOM 1375 N N . ASP A 1 177 ? -2.378 5.536 16.575 1.00 68.75 177 ASP A N 1
ATOM 1376 C CA . ASP A 1 177 ? -2.189 4.501 17.590 1.00 68.75 177 ASP A CA 1
ATOM 1377 C C . ASP A 1 177 ? -3.488 3.716 17.861 1.00 68.75 177 ASP A C 1
ATOM 1379 O O . ASP A 1 177 ? -3.483 2.681 18.521 1.00 68.75 177 ASP A O 1
ATOM 1383 N N . GLU A 1 178 ? -4.640 4.189 17.376 1.00 80.25 178 GLU A N 1
ATOM 1384 C CA . GLU A 1 178 ? -5.909 3.478 17.510 1.00 80.25 178 GLU A CA 1
ATOM 1385 C C . GLU A 1 178 ? -6.095 2.388 16.450 1.00 80.25 178 GLU A C 1
ATOM 1387 O O . GLU A 1 178 ? -5.996 2.605 15.237 1.00 80.25 178 GLU A O 1
ATOM 1392 N N . ARG A 1 179 ? -6.532 1.217 16.917 1.00 84.38 179 ARG A N 1
ATOM 1393 C CA . ARG A 1 179 ? -6.906 0.098 16.055 1.00 84.38 179 ARG A CA 1
ATOM 1394 C C . ARG A 1 179 ? -8.018 0.485 15.077 1.00 84.38 179 ARG A C 1
ATOM 1396 O O . ARG A 1 179 ? -9.030 1.081 15.453 1.00 84.38 179 ARG A O 1
ATOM 1403 N N . LEU A 1 180 ? -7.874 0.069 13.820 1.00 89.81 180 LEU A N 1
ATOM 1404 C CA . LEU A 1 180 ? -8.951 0.202 12.846 1.00 89.81 180 LEU A CA 1
ATOM 1405 C C . LEU A 1 180 ? -10.108 -0.753 13.164 1.00 89.81 180 LEU A C 1
ATOM 1407 O O . LEU A 1 180 ? -9.929 -1.942 13.434 1.00 89.81 180 LEU A O 1
ATOM 1411 N N . THR A 1 181 ? -11.330 -0.247 13.054 1.00 91.44 181 THR A N 1
ATOM 1412 C CA . THR A 1 181 ? -12.535 -1.077 13.043 1.00 91.44 181 THR A CA 1
ATOM 1413 C C . THR A 1 181 ? -12.590 -1.921 11.769 1.00 91.44 181 THR A C 1
ATOM 1415 O O . THR A 1 181 ? -12.084 -1.526 10.719 1.00 91.44 181 THR A O 1
ATOM 1418 N N . LYS A 1 182 ? -13.307 -3.053 11.798 1.00 91.81 182 LYS A N 1
ATOM 1419 C CA . LYS A 1 182 ? -13.510 -3.899 10.603 1.00 91.81 182 LYS A CA 1
ATOM 1420 C C . LYS A 1 182 ? -14.041 -3.115 9.395 1.00 91.81 182 LYS A C 1
ATOM 1422 O O . LYS A 1 182 ? -13.664 -3.407 8.264 1.00 91.81 182 LYS A O 1
ATOM 1427 N N . SER A 1 183 ? -14.906 -2.124 9.626 1.00 92.50 183 SER A N 1
ATOM 1428 C CA . SER A 1 183 ? -15.439 -1.285 8.550 1.00 92.50 183 SER A CA 1
ATOM 1429 C C . SER A 1 183 ? -14.418 -0.313 7.975 1.00 92.50 183 SER A C 1
ATOM 1431 O O . SER A 1 183 ? -14.455 -0.071 6.775 1.00 92.50 183 SER A O 1
ATOM 1433 N N . GLU A 1 184 ? -13.528 0.239 8.801 1.00 92.81 184 GLU A N 1
ATOM 1434 C CA . GLU A 1 184 ? -12.438 1.094 8.318 1.00 92.81 184 GLU A CA 1
ATOM 1435 C C . GLU A 1 184 ? -11.421 0.260 7.550 1.00 92.81 184 GLU A C 1
ATOM 1437 O O . GLU A 1 184 ? -11.039 0.645 6.456 1.00 92.81 184 GLU A O 1
ATOM 1442 N N . ILE A 1 185 ? -11.080 -0.934 8.049 1.00 94.12 185 ILE A N 1
ATOM 1443 C CA . ILE A 1 185 ? -10.203 -1.874 7.343 1.00 94.12 185 ILE A CA 1
ATOM 1444 C C . ILE A 1 185 ? -10.743 -2.173 5.938 1.00 94.12 185 ILE A C 1
ATOM 1446 O O . ILE A 1 185 ? -10.018 -2.067 4.951 1.00 94.12 185 ILE A O 1
ATOM 1450 N N . ALA A 1 186 ? -12.032 -2.510 5.835 1.00 94.50 186 ALA A N 1
ATOM 1451 C CA . ALA A 1 186 ? -12.668 -2.792 4.553 1.00 94.50 186 ALA A CA 1
ATOM 1452 C C . ALA A 1 186 ? -12.736 -1.556 3.639 1.00 94.50 186 ALA A C 1
ATOM 1454 O O . ALA A 1 186 ? -12.496 -1.672 2.439 1.00 94.50 186 ALA A O 1
ATOM 1455 N N . ALA A 1 187 ? -13.052 -0.379 4.189 1.00 94.25 187 ALA A N 1
ATOM 1456 C CA . ALA A 1 187 ? -13.133 0.860 3.418 1.00 94.25 187 ALA A CA 1
ATOM 1457 C C . ALA A 1 187 ? -11.760 1.300 2.893 1.00 94.25 187 ALA A C 1
ATOM 1459 O O . ALA A 1 187 ? -11.656 1.704 1.738 1.00 94.25 187 ALA A O 1
ATOM 1460 N N . THR A 1 188 ? -10.710 1.165 3.702 1.00 94.75 188 THR A N 1
ATOM 1461 C CA . THR A 1 188 ? -9.328 1.435 3.300 1.00 94.75 188 THR A CA 1
ATOM 1462 C C . THR A 1 188 ? -8.878 0.470 2.207 1.00 94.75 188 THR A C 1
ATOM 1464 O O . THR A 1 188 ? -8.425 0.915 1.158 1.00 94.75 188 THR A O 1
ATOM 1467 N N . ALA A 1 189 ? -9.095 -0.839 2.380 1.00 95.31 189 ALA A N 1
ATOM 1468 C CA . ALA A 1 189 ? -8.780 -1.824 1.343 1.00 95.31 189 ALA A CA 1
ATOM 1469 C C . ALA A 1 189 ? -9.543 -1.567 0.029 1.00 95.31 189 ALA A C 1
ATOM 1471 O O . ALA A 1 189 ? -9.025 -1.837 -1.050 1.00 95.31 189 ALA A O 1
ATOM 1472 N N . HIS A 1 190 ? -10.768 -1.035 0.105 1.00 94.94 190 HIS A N 1
ATOM 1473 C CA . HIS A 1 190 ? -11.532 -0.628 -1.072 1.00 94.94 190 HIS A CA 1
ATOM 1474 C C . HIS A 1 190 ? -10.988 0.656 -1.714 1.00 94.94 190 HIS A C 1
ATOM 1476 O O . HIS A 1 190 ? -10.976 0.751 -2.936 1.00 94.94 190 HIS A O 1
ATOM 1482 N N . LEU A 1 191 ? -10.548 1.641 -0.923 1.00 95.00 191 LEU A N 1
ATOM 1483 C CA . LEU A 1 191 ? -9.928 2.868 -1.436 1.00 95.00 191 LEU A CA 1
ATOM 1484 C C . LEU A 1 191 ? -8.658 2.557 -2.237 1.00 95.00 191 LEU A C 1
ATOM 1486 O O . LEU A 1 191 ? -8.477 3.111 -3.314 1.00 95.00 191 LEU A O 1
ATOM 1490 N N . LEU A 1 192 ? -7.829 1.623 -1.760 1.00 96.56 192 LEU A N 1
ATOM 1491 C CA . LEU A 1 192 ? -6.602 1.214 -2.452 1.00 96.56 192 LEU A CA 1
ATOM 1492 C C . LEU A 1 192 ? -6.856 0.620 -3.847 1.00 96.56 192 LEU A C 1
ATOM 1494 O O . LEU A 1 192 ? -5.950 0.622 -4.680 1.00 96.56 192 LEU A O 1
ATOM 1498 N N . ARG A 1 193 ? -8.075 0.137 -4.141 1.00 95.88 193 ARG A N 1
ATOM 1499 C CA . ARG A 1 193 ? -8.426 -0.402 -5.473 1.00 95.88 193 ARG A CA 1
ATOM 1500 C C . ARG A 1 193 ? -8.415 0.650 -6.569 1.00 95.88 193 ARG A C 1
ATOM 1502 O O . ARG A 1 193 ? -8.395 0.287 -7.734 1.00 95.88 193 ARG A O 1
ATOM 1509 N N . ASP A 1 194 ? -8.421 1.921 -6.184 1.00 95.12 194 ASP A N 1
ATOM 1510 C CA . ASP A 1 194 ? -8.295 3.059 -7.088 1.00 95.12 194 ASP A CA 1
ATOM 1511 C C . ASP A 1 194 ? -6.858 3.215 -7.630 1.00 95.12 194 ASP A C 1
ATOM 1513 O O . ASP A 1 194 ? -6.590 4.143 -8.377 1.00 95.12 194 ASP A O 1
ATOM 1517 N N . ILE A 1 195 ? -5.923 2.330 -7.263 1.00 95.88 195 ILE A N 1
ATOM 1518 C CA . ILE A 1 195 ? -4.590 2.222 -7.870 1.00 95.88 195 ILE A CA 1
ATOM 1519 C C . ILE A 1 195 ? -4.670 1.276 -9.071 1.00 95.88 195 ILE A C 1
ATOM 1521 O O . ILE A 1 195 ? -5.258 0.192 -8.985 1.00 95.88 195 ILE A O 1
ATOM 1525 N N . SER A 1 196 ? -4.031 1.658 -10.172 1.00 95.25 196 SER A N 1
ATOM 1526 C CA . SER A 1 196 ? -3.901 0.858 -11.390 1.00 95.25 196 SER A CA 1
ATOM 1527 C C . SER A 1 196 ? -2.436 0.700 -11.797 1.00 95.25 196 SER A C 1
ATOM 1529 O O . SER A 1 196 ? -1.567 1.452 -11.357 1.00 95.25 196 SER A O 1
ATOM 1531 N N . LEU A 1 197 ? -2.152 -0.303 -12.627 1.00 93.44 197 LEU A N 1
ATOM 1532 C CA . LEU A 1 197 ? -0.866 -0.454 -13.300 1.00 93.44 197 LEU A CA 1
ATOM 1533 C C . LEU A 1 197 ? -0.872 0.310 -14.616 1.00 93.44 197 LEU A C 1
ATOM 1535 O O . LEU A 1 197 ? -1.840 0.255 -15.376 1.00 93.44 197 LEU A O 1
ATOM 1539 N N . VAL A 1 198 ? 0.246 0.942 -14.936 1.00 91.81 198 VAL A N 1
ATOM 1540 C CA . VAL A 1 198 ? 0.478 1.507 -16.261 1.00 91.81 198 VAL A CA 1
ATOM 1541 C C . VAL A 1 198 ? 0.577 0.347 -17.256 1.00 91.81 198 VAL A C 1
ATOM 1543 O O . VAL A 1 198 ? 1.346 -0.611 -17.079 1.00 91.81 198 VAL A O 1
ATOM 1546 N N . GLN A 1 199 ? -0.269 0.374 -18.284 1.00 74.75 199 GLN A N 1
ATOM 1547 C CA . GLN A 1 199 ? -0.190 -0.605 -19.363 1.00 74.75 199 GLN A CA 1
ATOM 1548 C C . GLN A 1 199 ? 1.046 -0.291 -20.212 1.00 74.75 199 GLN A C 1
ATOM 1550 O O . GLN A 1 199 ? 1.301 0.882 -20.476 1.00 74.75 199 GLN A O 1
ATOM 1555 N N . PRO A 1 200 ? 1.826 -1.301 -20.636 1.00 61.06 200 PRO A N 1
ATOM 1556 C CA . PRO A 1 200 ? 2.875 -1.050 -21.611 1.00 61.06 200 PRO A CA 1
ATOM 1557 C C . PRO A 1 200 ? 2.210 -0.529 -22.889 1.00 61.06 200 PRO A C 1
ATOM 1559 O O . PRO A 1 200 ? 1.203 -1.096 -23.324 1.00 61.06 200 PRO A O 1
ATOM 1562 N N . GLU A 1 201 ? 2.739 0.552 -23.468 1.00 51.22 201 GLU A N 1
ATOM 1563 C CA . GLU A 1 201 ? 2.253 1.031 -24.761 1.00 51.22 201 GLU A CA 1
ATOM 1564 C C . GLU A 1 201 ? 2.298 -0.126 -25.776 1.00 51.22 201 GLU A C 1
ATOM 1566 O O . GLU A 1 201 ? 3.281 -0.878 -25.808 1.00 51.22 201 GLU A O 1
ATOM 1571 N N . PRO A 1 202 ? 1.245 -0.323 -26.591 1.00 48.00 202 PRO A N 1
ATOM 1572 C CA . PRO A 1 202 ? 1.287 -1.324 -27.639 1.00 48.00 202 PRO A CA 1
ATOM 1573 C C . PRO A 1 202 ? 2.452 -0.992 -28.569 1.00 48.00 202 PRO A C 1
ATOM 1575 O O . PRO A 1 202 ? 2.492 0.088 -29.156 1.00 48.00 202 PRO A O 1
ATOM 1578 N N . ILE A 1 203 ? 3.401 -1.925 -28.692 1.00 46.31 203 ILE A N 1
ATOM 1579 C CA . ILE A 1 203 ? 4.528 -1.802 -29.617 1.00 46.31 203 ILE A CA 1
ATOM 1580 C C . ILE A 1 203 ? 3.921 -1.579 -31.001 1.00 46.31 203 ILE A C 1
ATOM 1582 O O . ILE A 1 203 ? 3.261 -2.473 -31.537 1.00 46.31 203 ILE A O 1
ATOM 1586 N N . ALA A 1 204 ? 4.093 -0.376 -31.552 1.00 47.62 204 ALA A N 1
ATOM 1587 C CA . ALA A 1 204 ? 3.641 -0.065 -32.896 1.00 47.62 204 ALA A CA 1
ATOM 1588 C C . ALA A 1 204 ? 4.249 -1.108 -33.841 1.00 47.62 204 ALA A C 1
ATOM 1590 O O . ALA A 1 204 ? 5.472 -1.212 -33.954 1.00 47.62 204 ALA A O 1
ATOM 1591 N N . GLN A 1 205 ? 3.402 -1.934 -34.461 1.00 58.88 205 GLN A N 1
ATOM 1592 C CA . GLN A 1 205 ? 3.880 -2.925 -35.416 1.00 58.88 205 GLN A CA 1
ATOM 1593 C C . GLN A 1 205 ? 4.599 -2.176 -36.545 1.00 58.88 205 GLN A C 1
ATOM 1595 O O . GLN A 1 205 ? 3.998 -1.269 -37.129 1.00 58.88 205 GLN A O 1
ATOM 1600 N N . PRO A 1 206 ? 5.868 -2.504 -36.853 1.00 57.28 206 PRO A N 1
ATOM 1601 C CA . PRO A 1 206 ? 6.539 -1.894 -37.987 1.00 57.28 206 PRO A CA 1
ATOM 1602 C C . PRO A 1 206 ? 5.721 -2.195 -39.244 1.00 57.28 206 PRO A C 1
ATOM 1604 O O . PRO A 1 206 ? 5.346 -3.345 -39.488 1.00 57.28 206 PRO A O 1
ATOM 1607 N N . CYS A 1 207 ? 5.399 -1.147 -40.006 1.00 56.19 207 CYS A N 1
ATOM 1608 C CA . CYS A 1 207 ? 4.657 -1.274 -41.254 1.00 56.19 207 CYS A CA 1
ATOM 1609 C C . CYS A 1 207 ? 5.330 -2.328 -42.150 1.00 56.19 207 CYS A C 1
ATOM 1611 O O . CYS A 1 207 ? 6.557 -2.298 -42.283 1.00 56.19 207 CYS A O 1
ATOM 1613 N N . PRO A 1 208 ? 4.569 -3.243 -42.774 1.00 59.22 208 PRO A N 1
ATOM 1614 C CA . PRO A 1 208 ? 5.148 -4.222 -43.680 1.00 59.22 208 PRO A CA 1
ATOM 1615 C C . PRO A 1 208 ? 5.807 -3.503 -44.860 1.00 59.22 208 PRO A C 1
ATOM 1617 O O . PRO A 1 208 ? 5.154 -2.755 -45.591 1.00 59.22 208 PRO A O 1
ATOM 1620 N N . SER A 1 209 ? 7.108 -3.728 -45.035 1.00 68.19 209 SER A N 1
ATOM 1621 C CA . SER A 1 209 ? 7.851 -3.318 -46.225 1.00 68.19 209 SER A CA 1
ATOM 1622 C C . SER A 1 209 ? 7.224 -4.002 -47.440 1.00 68.19 209 SER A C 1
ATOM 1624 O O . SER A 1 209 ? 7.114 -5.229 -47.458 1.00 68.19 209 SER A O 1
ATOM 1626 N N . THR A 1 210 ? 6.764 -3.209 -48.406 1.00 70.75 210 THR A N 1
ATOM 1627 C CA . THR A 1 210 ? 6.192 -3.696 -49.673 1.00 70.75 210 THR A CA 1
ATOM 1628 C C . THR A 1 210 ? 7.291 -4.015 -50.675 1.00 70.75 210 THR A C 1
ATOM 1630 O O . THR A 1 210 ? 8.313 -3.291 -50.661 1.00 70.75 210 THR A O 1
#

Organism: NCBI:txid1001822